Protein AF-F7P041-F1 (afdb_monomer)

Radius of gyration: 19.37 Å; Cα contacts (8 Å, |Δi|>4): 399; chains: 1; bounding box: 50×52×68 Å

Secondary structure (DSSP, 8-state):
-------------HHHHHHHHTEE---EEEEEETTEEEEEE---SSGGG-EEEEEEEE----HHHHHHHHTT--EEEEEPPEEHHHHHTT---EEEEEEEEB-TTTTPEEEEEEEEEEEEEEEEEETT---STTSEEEEE-SSEEEEEE---STT-EEEEEEEETTS--EEEEEEETT-PPP--

pLDDT: mean 88.31, std 15.26, range [42.44, 98.75]

Mean predicted aligned error: 7.2 Å

Foldseek 3Di:
DDDDDDDDPPPPPPVVVLQVFQKDWFKWWWACDDNWIKTWTLAACDTNRQKTWIFTKDWDDDPVVVVCRVVLFTKMWGWDIGGVVCVVVVVCQKTKTFIFRDDPQPPTHTPGIIMMGTPDTQDIDGQLDQEPPPQWDWGDDDFWIKTFHGRNHAPGKTWIWTDGVPGDIDTSDIDHSNPDRPDD

Nearest PDB structures (foldseek):
  7u2q-assembly1_A  TM=2.541E-01  e=9.516E-01  Influenza A virus
  7s0i-assembly1_A  TM=2.188E-01  e=9.017E-01  Influenza A virus (A/Michigan/45/2015(H1N1))
  2htv-assembly1_A  TM=2.593E-01  e=1.464E+00  Influenza A virus
  3dnh-assembly1_B  TM=1.619E-01  e=1.917E+00  Agrobacterium fabrum str. C58
  4mjv-assembly1_A  TM=1.581E-01  e=1.816E+00  Influenza A virus (A/duck/Ukraine/1/1963(H3N8))

Sequence (184 aa):
MRAFLLVLFCVSSPLWACLHASHGIHGMVLLQVEDQFIASHLSFPAGKHAHQIVLQVSSELPEQVLQALTAKKLVTLEPQPFALHDLQQGKLKTFNAQVYLGHFERGGKDLGTVTVLVQQKLLDKAVGAVAEQGGLYRIALSQGELLVRAITGEGAVDEILYQAKGKDAEQLYFESADFAPQAK

Solvent-accessible surface area (backbone atoms only — not comparable to full-atom values): 10278 Å² total; per-residue (Å²): 136,85,82,81,81,83,80,78,81,80,78,77,65,68,66,62,60,57,46,62,57,19,52,39,69,66,35,25,40,53,43,68,53,90,98,41,39,36,37,34,44,68,36,28,62,57,75,57,36,31,42,45,34,32,29,38,38,47,60,78,69,54,69,70,54,54,54,34,39,76,68,72,43,61,29,19,33,46,33,60,71,44,37,50,58,36,51,75,71,61,68,50,45,63,49,49,24,42,33,15,51,33,45,74,79,70,79,27,47,78,73,50,75,36,58,40,36,58,75,43,80,75,44,80,42,54,45,49,50,86,48,51,87,91,43,30,44,78,43,83,54,95,67,29,30,39,39,34,42,48,38,59,35,83,86,25,44,44,35,34,28,41,28,43,72,97,51,75,72,42,82,75,46,75,46,64,24,65,65,75,81,62,86,125

Structure (mmCIF, N/CA/C/O backbone):
data_AF-F7P041-F1
#
_entry.id   AF-F7P041-F1
#
loop_
_atom_site.group_PDB
_atom_site.id
_atom_site.type_symbol
_atom_site.label_atom_id
_atom_site.label_alt_id
_atom_site.label_comp_id
_atom_site.label_asym_id
_atom_site.label_entity_id
_atom_site.label_seq_id
_atom_site.pdbx_PDB_ins_code
_atom_site.Cartn_x
_atom_site.Cartn_y
_atom_site.Cartn_z
_atom_site.occupancy
_atom_site.B_iso_or_equiv
_atom_site.auth_seq_id
_atom_site.auth_comp_id
_atom_site.auth_asym_id
_atom_site.auth_atom_id
_atom_site.pdbx_PDB_model_num
ATOM 1 N N . MET A 1 1 ? 34.880 34.927 -47.355 1.00 42.44 1 MET A N 1
ATOM 2 C CA . MET A 1 1 ? 34.397 33.563 -47.042 1.00 42.44 1 MET A CA 1
ATOM 3 C C . MET A 1 1 ? 33.832 33.586 -45.628 1.00 42.44 1 MET A C 1
ATOM 5 O O . MET A 1 1 ? 34.578 33.875 -44.705 1.00 42.44 1 MET A O 1
ATOM 9 N N . ARG A 1 2 ? 32.511 33.428 -45.464 1.00 45.16 2 ARG A N 1
ATOM 10 C CA . ARG A 1 2 ? 31.836 33.435 -44.154 1.00 45.16 2 ARG A CA 1
ATOM 11 C C . ARG A 1 2 ? 31.826 32.007 -43.609 1.00 45.16 2 ARG A C 1
ATOM 13 O O . ARG A 1 2 ? 31.157 31.157 -44.184 1.00 45.16 2 ARG A O 1
ATOM 20 N N . ALA A 1 3 ? 32.576 31.748 -42.543 1.00 44.03 3 ALA A N 1
ATOM 21 C CA . ALA A 1 3 ? 32.498 30.489 -41.814 1.00 44.03 3 ALA A CA 1
ATOM 22 C C . ALA A 1 3 ? 31.251 30.520 -40.918 1.00 44.03 3 ALA A C 1
ATOM 24 O O . ALA A 1 3 ? 31.177 31.300 -39.971 1.00 44.03 3 ALA A O 1
ATOM 25 N N . PHE A 1 4 ? 30.252 29.708 -41.260 1.00 47.53 4 PHE A N 1
ATOM 26 C CA . PHE A 1 4 ? 29.117 29.414 -40.392 1.00 47.53 4 PHE A CA 1
ATOM 27 C C . PHE A 1 4 ? 29.577 28.373 -39.367 1.00 47.53 4 PHE A C 1
ATOM 29 O O . PHE A 1 4 ? 29.811 27.219 -39.718 1.00 47.53 4 PHE A O 1
ATOM 36 N N . LEU A 1 5 ? 29.743 28.784 -38.110 1.00 54.00 5 LEU A N 1
ATOM 37 C CA . LEU A 1 5 ? 29.963 27.862 -37.000 1.00 54.00 5 LEU A CA 1
ATOM 38 C C . LEU A 1 5 ? 28.589 27.347 -36.540 1.00 54.00 5 LEU A C 1
ATOM 40 O O . LEU A 1 5 ? 27.837 28.063 -35.881 1.00 54.00 5 LEU A O 1
ATOM 44 N N . LEU A 1 6 ? 28.242 26.123 -36.937 1.00 51.56 6 LEU A N 1
ATOM 45 C CA . LEU A 1 6 ? 27.082 25.391 -36.425 1.00 51.56 6 LEU A CA 1
ATOM 46 C C . LEU A 1 6 ? 27.378 24.956 -34.984 1.00 51.56 6 LEU A C 1
ATOM 48 O O . LEU A 1 6 ? 28.105 23.993 -34.752 1.00 51.56 6 LEU A O 1
ATOM 52 N N . VAL A 1 7 ? 26.818 25.675 -34.011 1.00 54.06 7 VAL A N 1
ATOM 53 C CA . VAL A 1 7 ? 26.762 25.218 -32.619 1.00 54.06 7 VAL A CA 1
ATOM 54 C C . VAL A 1 7 ? 25.646 24.181 -32.525 1.00 54.06 7 VAL A C 1
ATOM 56 O O . VAL A 1 7 ? 24.463 24.518 -32.516 1.00 54.06 7 VAL A O 1
ATOM 59 N N . LEU A 1 8 ? 26.028 22.904 -32.499 1.00 53.06 8 LEU A N 1
ATOM 60 C CA . LEU A 1 8 ? 25.124 21.797 -32.214 1.00 53.06 8 LEU A CA 1
ATOM 61 C C . LEU A 1 8 ? 24.810 21.824 -30.709 1.00 53.06 8 LEU A C 1
ATOM 63 O O . LEU A 1 8 ? 25.644 21.458 -29.882 1.00 53.06 8 LEU A O 1
ATOM 67 N N . PHE A 1 9 ? 23.622 22.303 -30.341 1.00 50.09 9 PHE A N 1
ATOM 68 C CA . PHE A 1 9 ? 23.111 22.193 -28.976 1.00 50.09 9 PHE A CA 1
ATOM 69 C C . PHE A 1 9 ? 22.805 20.714 -28.694 1.00 50.09 9 PHE A C 1
ATOM 71 O O . PHE A 1 9 ? 21.737 20.207 -29.036 1.00 50.09 9 PHE A O 1
ATOM 78 N N . CYS A 1 10 ? 23.749 20.001 -28.077 1.00 50.19 10 CYS A N 1
ATOM 79 C CA . CYS A 1 10 ? 23.473 18.723 -27.428 1.00 50.19 10 CYS A CA 1
ATOM 80 C C . CYS A 1 10 ? 22.587 18.987 -26.206 1.00 50.19 10 CYS A C 1
ATOM 82 O O . CYS A 1 10 ? 23.073 19.165 -25.092 1.00 50.19 10 CYS A O 1
ATOM 84 N N . VAL A 1 11 ? 21.272 19.031 -26.415 1.00 52.12 11 VAL A N 1
ATOM 85 C CA . VAL A 1 11 ? 20.287 18.999 -25.330 1.00 52.12 11 VAL A CA 1
ATOM 86 C C . VAL A 1 11 ? 20.245 17.563 -24.800 1.00 52.12 11 VAL A C 1
ATOM 88 O O . VAL A 1 11 ? 19.380 16.766 -25.159 1.00 52.12 11 VAL A O 1
ATOM 91 N N . SER A 1 12 ? 21.231 17.189 -23.984 1.00 50.44 12 SER A N 1
ATOM 92 C CA . SER A 1 12 ? 21.198 15.938 -23.229 1.00 50.44 12 SER A CA 1
ATOM 93 C C . SER A 1 12 ? 20.025 16.014 -22.258 1.00 50.44 12 SER A C 1
ATOM 95 O O . SER A 1 12 ? 20.089 16.735 -21.266 1.00 50.44 12 SER A O 1
ATOM 97 N N . SER A 1 13 ? 18.928 15.334 -22.578 1.00 50.31 13 SER A N 1
ATOM 98 C CA . SER A 1 13 ? 17.697 15.377 -21.790 1.00 50.31 13 SER A CA 1
ATOM 99 C C . SER A 1 13 ? 17.855 14.526 -20.521 1.00 50.31 13 SER A C 1
ATOM 101 O O . SER A 1 13 ? 17.836 13.298 -20.623 1.00 50.31 13 SER A O 1
ATOM 103 N N . PRO A 1 14 ? 17.972 15.124 -19.317 1.00 59.41 14 PRO A N 1
ATOM 104 C CA . PRO A 1 14 ? 18.147 14.374 -18.066 1.00 59.41 14 PRO A CA 1
ATOM 105 C C . PRO A 1 14 ? 16.905 13.545 -17.690 1.00 59.41 14 PRO A C 1
ATOM 107 O O . PRO A 1 14 ? 16.990 12.596 -16.917 1.00 59.41 14 PRO A O 1
ATOM 110 N N . LEU A 1 15 ? 15.749 13.867 -18.278 1.00 54.06 15 LEU A N 1
ATOM 111 C CA . LEU A 1 15 ? 14.462 13.220 -18.018 1.00 54.06 15 LEU A CA 1
ATOM 112 C C . LEU A 1 15 ? 14.417 11.740 -18.430 1.00 54.06 15 LEU A C 1
ATOM 114 O O . LEU A 1 15 ? 13.773 10.944 -17.750 1.00 54.06 15 LEU A O 1
ATOM 118 N N . TRP A 1 16 ? 15.106 11.345 -19.506 1.00 51.03 16 TRP A N 1
ATOM 119 C CA . TRP A 1 16 ? 15.099 9.947 -19.959 1.00 51.03 16 TRP A CA 1
ATOM 120 C C . TRP A 1 16 ? 15.901 9.012 -19.051 1.00 51.03 16 TRP A C 1
ATOM 122 O O . TRP A 1 16 ? 15.505 7.861 -18.870 1.00 51.03 16 TRP A O 1
ATOM 132 N N . ALA A 1 17 ? 16.976 9.502 -18.430 1.00 57.41 17 ALA A N 1
ATOM 133 C CA . ALA A 1 17 ? 17.786 8.699 -17.517 1.00 57.41 17 ALA A CA 1
ATOM 134 C C . ALA A 1 17 ? 17.019 8.347 -16.226 1.00 57.41 17 ALA A C 1
ATOM 136 O O . ALA A 1 17 ? 17.030 7.194 -15.797 1.00 57.41 17 ALA A O 1
ATOM 137 N N . CYS A 1 18 ? 16.284 9.304 -15.645 1.00 58.47 18 CYS A N 1
ATOM 138 C CA . CYS A 1 18 ? 15.471 9.067 -14.445 1.00 58.47 18 CYS A CA 1
ATOM 139 C C . CYS A 1 18 ? 14.263 8.148 -14.701 1.00 58.47 18 CYS A C 1
ATOM 141 O O . CYS A 1 18 ? 13.903 7.347 -13.837 1.00 58.47 18 CYS A O 1
ATOM 143 N N . LEU A 1 19 ? 13.640 8.231 -15.885 1.00 59.59 19 LEU A N 1
ATOM 144 C CA . LEU A 1 19 ? 12.498 7.378 -16.229 1.00 59.59 19 LEU A CA 1
ATOM 145 C C . LEU A 1 19 ? 12.915 5.905 -16.363 1.00 59.59 19 LEU A C 1
ATOM 147 O O . LEU A 1 19 ? 12.261 5.031 -15.802 1.00 59.59 19 LEU A O 1
ATOM 151 N N . HIS A 1 20 ? 14.041 5.632 -17.032 1.00 63.16 20 HIS A N 1
ATOM 152 C CA . HIS A 1 20 ? 14.571 4.271 -17.159 1.00 63.16 20 HIS A CA 1
ATOM 153 C C . HIS A 1 20 ? 14.956 3.695 -15.786 1.00 63.16 20 HIS A C 1
ATOM 155 O O . HIS A 1 20 ? 14.633 2.550 -15.477 1.00 63.16 20 HIS A O 1
ATOM 161 N N . ALA A 1 21 ? 15.578 4.508 -14.925 1.00 72.38 21 ALA A N 1
ATOM 162 C CA . ALA A 1 21 ? 16.019 4.086 -13.596 1.00 72.38 21 ALA A CA 1
ATOM 163 C C . ALA A 1 21 ? 14.874 3.742 -12.627 1.00 72.38 21 ALA A C 1
ATOM 165 O O . ALA A 1 21 ? 15.131 3.096 -11.619 1.00 72.38 21 ALA A O 1
ATOM 166 N N . SER A 1 22 ? 13.633 4.151 -12.914 1.00 83.62 22 SER A N 1
ATOM 167 C CA . SER A 1 22 ? 12.464 3.887 -12.062 1.00 83.62 22 SER A CA 1
ATOM 168 C C . SER A 1 22 ? 11.497 2.845 -12.636 1.00 83.62 22 SER A C 1
ATOM 170 O O . SER A 1 22 ? 10.443 2.635 -12.051 1.00 83.62 22 SER A O 1
ATOM 172 N N . HIS A 1 23 ? 11.820 2.198 -13.763 1.00 89.38 23 HIS A N 1
ATOM 173 C CA . HIS A 1 23 ? 10.908 1.271 -14.441 1.00 89.38 23 HIS A CA 1
ATOM 174 C C . HIS A 1 23 ? 10.950 -0.153 -13.861 1.00 89.38 23 HIS A C 1
ATOM 176 O O . HIS A 1 23 ? 12.008 -0.792 -13.775 1.00 89.38 23 HIS A O 1
ATOM 182 N N . GLY A 1 24 ? 9.794 -0.696 -13.481 1.00 91.25 24 GLY A N 1
ATOM 183 C CA . GLY A 1 24 ? 9.694 -2.055 -12.960 1.00 91.25 24 GLY A CA 1
ATOM 184 C C . GLY A 1 24 ? 8.309 -2.442 -12.465 1.00 91.25 24 GLY A C 1
ATOM 185 O O . GLY A 1 24 ? 7.341 -1.701 -12.610 1.00 91.25 24 GLY A O 1
ATOM 186 N N . ILE A 1 25 ? 8.235 -3.635 -11.874 1.00 93.19 25 ILE A N 1
ATOM 187 C CA . ILE A 1 25 ? 7.066 -4.088 -11.122 1.00 93.19 25 ILE A CA 1
ATOM 188 C C . ILE A 1 25 ? 7.161 -3.485 -9.726 1.00 93.19 25 ILE A C 1
ATOM 190 O O . ILE A 1 25 ? 8.093 -3.786 -8.988 1.00 93.19 25 ILE A O 1
ATOM 194 N N . HIS A 1 26 ? 6.205 -2.639 -9.370 1.00 94.06 26 HIS A N 1
ATOM 195 C CA . HIS A 1 26 ? 6.144 -1.983 -8.068 1.00 94.06 26 HIS A CA 1
ATOM 196 C C . HIS A 1 26 ? 5.067 -2.660 -7.229 1.00 94.06 26 HIS A C 1
ATOM 198 O O . HIS A 1 26 ? 3.920 -2.216 -7.231 1.00 94.06 26 HIS A O 1
ATOM 204 N N . GLY A 1 27 ? 5.427 -3.771 -6.580 1.00 95.12 27 GLY A N 1
ATOM 205 C CA . GLY A 1 27 ? 4.509 -4.543 -5.743 1.00 95.12 27 GLY A CA 1
ATOM 206 C C . GLY A 1 27 ? 3.847 -3.674 -4.675 1.00 95.12 27 GLY A C 1
ATOM 207 O O . GLY A 1 27 ? 4.447 -2.720 -4.177 1.00 95.12 27 GLY A O 1
ATOM 208 N N . MET A 1 28 ? 2.595 -3.973 -4.337 1.00 97.62 28 MET A N 1
ATOM 209 C CA . MET A 1 28 ? 1.853 -3.202 -3.337 1.00 97.62 28 MET A CA 1
ATOM 210 C C . MET A 1 28 ? 1.089 -4.116 -2.388 1.00 97.62 28 MET A C 1
ATOM 212 O O . MET A 1 28 ? 0.612 -5.170 -2.791 1.00 97.62 28 MET A O 1
ATOM 216 N N . VAL A 1 29 ? 0.907 -3.687 -1.147 1.00 98.06 29 VAL A N 1
ATOM 217 C CA . VAL A 1 29 ? -0.084 -4.259 -0.232 1.00 98.06 29 VAL A CA 1
ATOM 218 C C . VAL A 1 29 ? -1.396 -3.526 -0.434 1.00 98.06 29 VAL A C 1
ATOM 220 O O . VAL A 1 29 ? -1.409 -2.297 -0.495 1.00 98.06 29 VAL A O 1
ATOM 223 N N . LEU A 1 30 ? -2.493 -4.272 -0.522 1.00 98.75 30 LEU A N 1
ATOM 224 C CA . LEU A 1 30 ? -3.841 -3.722 -0.550 1.00 98.75 30 LEU A CA 1
ATOM 225 C C . LEU A 1 30 ? -4.479 -3.876 0.830 1.00 98.75 30 LEU A C 1
ATOM 227 O O . LEU A 1 30 ? -4.557 -4.978 1.368 1.00 98.75 30 LEU A O 1
ATOM 231 N N . LEU A 1 31 ? -4.956 -2.767 1.382 1.00 98.38 31 LEU A N 1
ATOM 232 C CA . LEU A 1 31 ? -5.646 -2.692 2.664 1.00 98.38 31 LEU A CA 1
ATOM 233 C C . LEU A 1 31 ? -7.043 -2.109 2.455 1.00 98.38 31 LEU A C 1
ATOM 235 O O . LEU A 1 31 ? -7.246 -1.255 1.590 1.00 98.38 31 LEU A O 1
ATOM 239 N N . GLN A 1 32 ? -7.990 -2.529 3.288 1.00 97.62 32 GLN A N 1
ATOM 240 C CA . GLN A 1 32 ? -9.271 -1.848 3.445 1.00 97.62 32 GLN A CA 1
ATOM 241 C C . GLN A 1 32 ? -9.264 -1.117 4.786 1.00 97.62 32 GLN A C 1
ATOM 243 O O . GLN A 1 32 ? -9.084 -1.742 5.831 1.00 97.62 32 GLN A O 1
ATOM 248 N N . VAL A 1 33 ? -9.424 0.204 4.746 1.00 96.75 33 VAL A N 1
ATOM 249 C CA . VAL A 1 33 ? -9.407 1.074 5.927 1.00 96.75 33 VAL A CA 1
ATOM 250 C C . VAL A 1 33 ? -10.579 2.032 5.822 1.00 96.75 33 VAL A C 1
ATOM 252 O O . VAL A 1 33 ? -10.721 2.718 4.811 1.00 96.75 33 VAL A O 1
ATOM 255 N N . GLU A 1 34 ? -11.423 2.074 6.855 1.00 93.50 34 GLU A N 1
ATOM 256 C CA . GLU A 1 34 ? -12.738 2.723 6.764 1.00 93.50 34 GLU A CA 1
ATOM 257 C C . GLU A 1 34 ? -13.499 2.162 5.539 1.00 93.50 34 GLU A C 1
ATOM 259 O O . GLU A 1 34 ? -13.513 0.948 5.319 1.00 93.50 34 GLU A O 1
ATOM 264 N N . ASP A 1 35 ? -14.069 3.035 4.711 1.00 92.75 35 ASP A N 1
ATOM 265 C CA . ASP A 1 35 ? -14.749 2.678 3.462 1.00 92.75 35 ASP A CA 1
ATOM 266 C C . ASP A 1 35 ? -13.840 2.850 2.224 1.00 92.75 35 ASP A C 1
ATOM 268 O O . ASP A 1 35 ? -14.320 3.081 1.113 1.00 92.75 35 ASP A O 1
ATOM 272 N N . GLN A 1 36 ? -12.514 2.801 2.399 1.00 96.25 36 GLN A N 1
ATOM 273 C CA . GLN A 1 36 ? -11.535 3.094 1.347 1.00 96.25 36 GLN A CA 1
ATOM 274 C C . GLN A 1 36 ? -10.532 1.954 1.152 1.00 96.25 36 GLN A C 1
ATOM 276 O O . GLN A 1 36 ? -10.154 1.259 2.097 1.00 96.25 36 GLN A O 1
ATOM 281 N N . PHE A 1 37 ? -10.042 1.806 -0.081 1.00 98.50 37 PHE A N 1
ATOM 282 C CA . PHE A 1 37 ? -8.889 0.959 -0.364 1.00 98.50 37 PHE A CA 1
ATOM 283 C C . PHE A 1 37 ? -7.606 1.778 -0.354 1.00 98.50 37 PHE A C 1
ATOM 285 O O . PHE A 1 37 ? -7.500 2.819 -1.010 1.00 98.50 37 PHE A O 1
ATOM 292 N N . ILE A 1 38 ? -6.620 1.266 0.372 1.00 98.56 38 ILE A N 1
ATOM 293 C CA . ILE A 1 38 ? -5.290 1.845 0.492 1.00 98.56 38 ILE A CA 1
ATOM 294 C C . ILE A 1 38 ? -4.298 0.878 -0.143 1.00 98.56 38 ILE A C 1
ATOM 296 O O . ILE A 1 38 ? -4.231 -0.285 0.247 1.00 98.56 38 ILE A O 1
ATOM 300 N N . ALA A 1 39 ? -3.529 1.356 -1.117 1.00 98.56 39 ALA A N 1
ATOM 301 C CA . ALA A 1 39 ? -2.413 0.613 -1.687 1.00 98.56 39 ALA A CA 1
ATOM 302 C C . ALA A 1 39 ? -1.098 1.197 -1.161 1.00 98.56 39 ALA A C 1
ATOM 304 O O . ALA A 1 39 ? -0.825 2.382 -1.369 1.00 98.56 39 ALA A O 1
ATOM 305 N N . SER A 1 40 ? -0.292 0.382 -0.484 1.00 97.94 40 SER A N 1
ATOM 306 C CA . SER A 1 40 ? 1.046 0.765 -0.023 1.00 97.94 40 SER A CA 1
ATOM 307 C C . SER A 1 40 ? 2.108 0.081 -0.867 1.00 97.94 40 SER A C 1
ATOM 309 O O . SER A 1 40 ? 2.079 -1.138 -1.011 1.00 97.94 40 SER A O 1
ATOM 311 N N . HIS A 1 41 ? 3.035 0.848 -1.436 1.00 96.00 41 HIS A N 1
ATOM 312 C CA . HIS A 1 41 ? 4.156 0.311 -2.202 1.00 96.00 41 HIS A CA 1
ATOM 313 C C . HIS A 1 41 ? 5.104 -0.471 -1.289 1.00 96.00 41 HIS A C 1
ATOM 315 O O . HIS A 1 41 ? 5.620 0.081 -0.317 1.00 96.00 41 HIS A O 1
ATOM 321 N N . LEU A 1 42 ? 5.369 -1.727 -1.655 1.00 93.44 42 LEU A N 1
ATOM 322 C CA . LEU A 1 42 ? 6.368 -2.591 -1.032 1.00 93.44 42 LEU A CA 1
ATOM 323 C C . LEU A 1 42 ? 7.760 -2.046 -1.361 1.00 93.44 42 LEU A C 1
ATOM 325 O O . LEU A 1 42 ? 8.378 -2.382 -2.372 1.00 93.44 42 LEU A O 1
ATOM 329 N N . SER A 1 43 ? 8.196 -1.099 -0.540 1.00 89.31 43 SER A N 1
ATOM 330 C CA . SER A 1 43 ? 9.369 -0.277 -0.813 1.00 89.31 43 SER A CA 1
ATOM 331 C C . SER A 1 43 ? 10.632 -1.023 -0.417 1.00 89.31 43 SER A C 1
ATOM 333 O O . SER A 1 43 ? 10.677 -1.642 0.640 1.00 89.31 43 SER A O 1
ATOM 335 N N . PHE A 1 44 ? 11.670 -0.910 -1.241 1.00 84.25 44 PHE A N 1
ATOM 336 C CA . PHE A 1 44 ? 12.977 -1.499 -0.962 1.00 84.25 44 PHE A CA 1
ATOM 337 C C . PHE A 1 44 ? 13.999 -0.370 -0.753 1.00 84.25 44 PHE A C 1
ATOM 339 O O . PHE A 1 44 ? 13.969 0.597 -1.524 1.00 84.25 44 PHE A O 1
ATOM 346 N N . PRO A 1 45 ? 14.907 -0.448 0.240 1.00 80.00 45 PRO A N 1
ATOM 347 C CA . PRO A 1 45 ? 15.792 0.660 0.608 1.00 80.00 45 PRO A CA 1
ATOM 348 C C . PRO A 1 45 ? 16.729 1.197 -0.476 1.00 80.00 45 PRO A C 1
ATOM 350 O O . PRO A 1 45 ? 17.294 2.277 -0.311 1.00 80.00 45 PRO A O 1
ATOM 353 N N . ALA A 1 46 ? 16.887 0.481 -1.588 1.00 77.62 46 ALA A N 1
ATOM 354 C CA . ALA A 1 46 ? 17.783 0.858 -2.668 1.00 77.62 46 ALA A CA 1
ATOM 355 C C . ALA A 1 46 ? 17.127 0.790 -4.056 1.00 77.62 46 ALA A C 1
ATOM 357 O O . ALA A 1 46 ? 16.125 0.114 -4.301 1.00 77.62 46 ALA A O 1
ATOM 358 N N . GLY A 1 47 ? 17.755 1.481 -5.008 1.00 82.00 47 GLY A N 1
ATOM 359 C CA . GLY A 1 47 ? 17.398 1.424 -6.421 1.00 82.00 47 GLY A CA 1
ATOM 360 C C . GLY A 1 47 ? 16.021 2.011 -6.729 1.00 82.00 47 GLY A C 1
ATOM 361 O O . GLY A 1 47 ? 15.569 2.977 -6.116 1.00 82.00 47 GLY A O 1
ATOM 362 N N . LYS A 1 48 ? 15.348 1.423 -7.718 1.00 79.12 48 LYS A N 1
ATOM 363 C CA . LYS A 1 48 ? 14.096 1.936 -8.294 1.00 79.12 48 LYS A CA 1
ATOM 364 C C . LYS A 1 48 ? 12.881 1.906 -7.360 1.00 79.12 48 LYS A C 1
ATOM 366 O O . LYS A 1 48 ? 11.835 2.436 -7.719 1.00 79.12 48 LYS A O 1
ATOM 371 N N . HIS A 1 49 ? 13.018 1.282 -6.191 1.00 81.06 49 HIS A N 1
ATOM 372 C CA . HIS A 1 49 ? 11.958 1.101 -5.200 1.00 81.06 49 HIS A CA 1
ATOM 373 C C . HIS A 1 49 ? 12.145 1.972 -3.949 1.00 81.06 49 HIS A C 1
ATOM 375 O O . HIS A 1 49 ? 11.347 1.854 -3.022 1.00 81.06 49 HIS A O 1
ATOM 381 N N . ALA A 1 50 ? 13.161 2.846 -3.922 1.00 89.06 50 ALA A N 1
ATOM 382 C CA . ALA A 1 50 ? 13.573 3.630 -2.752 1.00 89.06 50 ALA A CA 1
ATOM 383 C C . ALA A 1 50 ? 12.637 4.809 -2.412 1.00 89.06 50 ALA A C 1
ATOM 385 O O . ALA A 1 50 ? 13.079 5.902 -2.054 1.00 89.06 50 ALA A O 1
ATOM 386 N N . HIS A 1 51 ? 11.328 4.593 -2.525 1.00 93.00 51 HIS A N 1
ATOM 387 C CA . HIS A 1 51 ? 10.285 5.540 -2.163 1.00 93.00 51 HIS A CA 1
ATOM 388 C C . HIS A 1 51 ? 9.120 4.826 -1.489 1.00 93.00 51 HIS A C 1
ATOM 390 O O . HIS A 1 51 ? 8.492 3.955 -2.090 1.00 93.00 51 HIS A O 1
ATOM 396 N N . GLN A 1 52 ? 8.793 5.283 -0.284 1.00 95.00 52 GLN A N 1
ATOM 397 C CA . GLN A 1 52 ? 7.599 4.899 0.446 1.00 95.00 52 GLN A CA 1
ATOM 398 C C . GLN A 1 52 ? 6.407 5.699 -0.077 1.00 95.00 52 GLN A C 1
ATOM 400 O O . GLN A 1 52 ? 6.326 6.921 0.096 1.00 95.00 52 GLN A O 1
ATOM 405 N N . ILE A 1 53 ? 5.498 5.001 -0.757 1.00 96.81 53 ILE A N 1
ATOM 406 C CA . ILE A 1 53 ? 4.324 5.588 -1.403 1.00 96.81 53 ILE A CA 1
ATOM 407 C C . ILE A 1 53 ? 3.069 4.907 -0.873 1.00 96.81 53 ILE A C 1
ATOM 409 O O . ILE A 1 53 ? 2.957 3.685 -0.916 1.00 96.81 53 ILE A O 1
ATOM 413 N N . VAL A 1 54 ? 2.107 5.716 -0.431 1.00 98.31 54 VAL A N 1
ATOM 414 C CA . VAL A 1 54 ? 0.779 5.259 -0.002 1.00 98.31 54 VAL A CA 1
ATOM 415 C C . VAL A 1 54 ? -0.267 5.965 -0.849 1.00 98.31 54 VAL A C 1
ATOM 417 O O . VAL A 1 54 ? -0.235 7.189 -1.008 1.00 98.31 54 VAL A O 1
ATOM 420 N N . LEU A 1 55 ? -1.190 5.192 -1.407 1.00 98.50 55 LEU A N 1
ATOM 421 C CA . LEU A 1 55 ? -2.227 5.651 -2.319 1.00 98.50 55 LEU A CA 1
ATOM 422 C C . LEU A 1 55 ? -3.604 5.331 -1.754 1.00 98.50 55 LEU A C 1
ATOM 424 O O . LEU A 1 55 ? -3.835 4.227 -1.270 1.00 98.50 55 LEU A O 1
ATOM 428 N N . GLN A 1 56 ? -4.541 6.253 -1.930 1.00 98.50 56 GLN A N 1
ATOM 4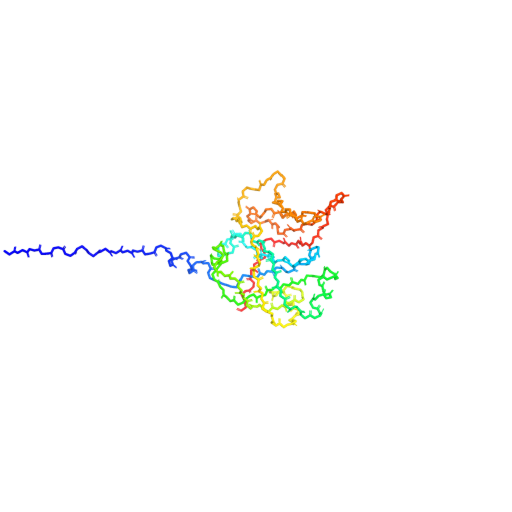29 C CA . GLN A 1 56 ? -5.954 5.911 -1.972 1.00 98.50 56 GLN A CA 1
ATOM 430 C C . GLN A 1 56 ? -6.285 5.436 -3.388 1.00 98.50 56 GLN A C 1
ATOM 432 O O . GLN A 1 56 ? -5.984 6.122 -4.374 1.00 98.50 56 GLN A O 1
ATOM 437 N N . VAL A 1 57 ? -6.917 4.273 -3.492 1.00 98.62 57 VAL A N 1
ATOM 438 C CA . VAL A 1 57 ? -7.273 3.658 -4.771 1.00 98.62 57 VAL A CA 1
ATOM 439 C C . VAL A 1 57 ? -8.732 3.221 -4.795 1.00 98.62 57 VAL A C 1
ATOM 441 O O . VAL A 1 57 ? -9.391 3.104 -3.765 1.00 98.62 57 VAL A O 1
ATOM 444 N N . SER A 1 58 ? -9.239 2.960 -5.993 1.00 98.44 58 SER A N 1
ATOM 445 C CA . SER A 1 58 ? -10.500 2.251 -6.199 1.00 98.44 58 SER A CA 1
ATOM 446 C C . SER A 1 58 ? -10.312 1.161 -7.243 1.00 98.44 58 SER A C 1
ATOM 448 O O . SER A 1 58 ? -9.536 1.323 -8.186 1.00 98.44 58 SER A O 1
ATOM 450 N N . SER A 1 59 ? -11.039 0.064 -7.093 1.00 98.00 59 SER A N 1
ATOM 451 C CA . SER A 1 59 ? -11.036 -1.043 -8.041 1.00 98.00 59 SER A CA 1
ATOM 452 C C . SER A 1 59 ? -12.309 -1.861 -7.861 1.00 98.00 59 SER A C 1
ATOM 454 O O . SER A 1 59 ? -12.839 -1.944 -6.751 1.00 98.00 59 SER A O 1
ATOM 456 N N . GLU A 1 60 ? -12.791 -2.467 -8.939 1.00 97.81 60 GLU A N 1
ATOM 457 C CA . GLU A 1 60 ? -13.792 -3.524 -8.852 1.00 97.81 60 GLU A CA 1
ATOM 458 C C . GLU A 1 60 ? -13.079 -4.814 -8.439 1.00 97.81 60 GLU A C 1
ATOM 460 O O . GLU A 1 60 ? -12.399 -5.457 -9.239 1.00 97.81 60 GLU A O 1
ATOM 465 N N . LEU A 1 61 ? -13.175 -5.154 -7.153 1.00 97.50 61 LEU A N 1
ATOM 466 C CA . LEU A 1 61 ? -12.487 -6.309 -6.589 1.00 97.50 61 LEU A CA 1
ATOM 467 C C . LEU A 1 61 ? -13.379 -7.558 -6.631 1.00 97.50 61 LEU A C 1
ATOM 469 O O . LEU A 1 61 ? -14.561 -7.474 -6.284 1.00 97.50 61 LEU A O 1
ATOM 473 N N . PRO A 1 62 ? -12.824 -8.738 -6.965 1.00 96.44 62 PRO A N 1
ATOM 474 C CA . PRO A 1 62 ? -13.525 -10.003 -6.796 1.00 96.44 62 PRO A CA 1
ATOM 475 C C . PRO A 1 62 ? -13.985 -10.198 -5.347 1.00 96.44 62 PRO A C 1
ATOM 477 O O . PRO A 1 62 ? -13.271 -9.841 -4.407 1.00 96.44 62 PRO A O 1
ATOM 480 N N . GLU A 1 63 ? -15.132 -10.847 -5.145 1.00 97.00 63 GLU A N 1
ATOM 481 C CA . GLU A 1 63 ? -15.696 -11.075 -3.804 1.00 97.00 63 GLU A CA 1
ATOM 482 C C . GLU A 1 63 ? -14.698 -11.761 -2.854 1.00 97.00 63 GLU A C 1
ATOM 484 O O . GLU A 1 63 ? -14.580 -11.391 -1.689 1.00 97.00 63 GLU A O 1
ATOM 489 N N . GLN A 1 64 ? -13.903 -12.706 -3.364 1.00 97.44 64 GLN A N 1
ATOM 490 C CA . GLN A 1 64 ? -12.871 -13.398 -2.584 1.00 97.44 64 GLN A CA 1
ATOM 491 C C . GLN A 1 64 ? -11.793 -12.444 -2.043 1.00 97.44 64 GLN A C 1
ATOM 493 O O . GLN A 1 64 ? -11.283 -12.658 -0.943 1.00 97.44 64 GLN A O 1
ATOM 498 N N . VAL A 1 65 ? -11.463 -11.383 -2.787 1.00 98.00 65 VAL A N 1
ATOM 499 C CA . VAL A 1 65 ? -10.524 -10.342 -2.349 1.00 98.00 6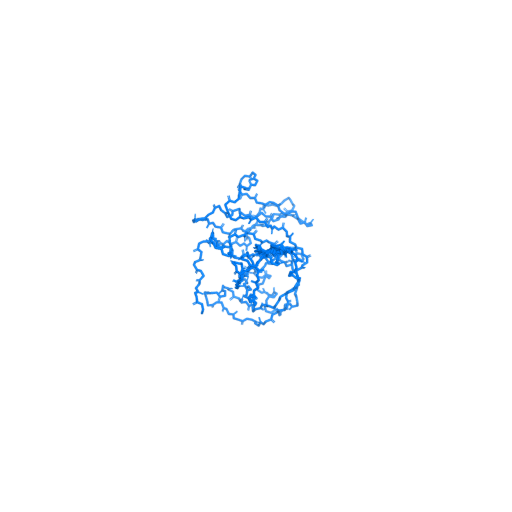5 VAL A CA 1
ATOM 500 C C . VAL A 1 65 ? -11.167 -9.495 -1.253 1.00 98.00 65 VAL A C 1
ATOM 502 O O . VAL A 1 65 ? -10.553 -9.291 -0.210 1.00 98.00 65 VAL A O 1
ATOM 505 N N . LEU A 1 66 ? -12.423 -9.071 -1.433 1.00 97.94 66 LEU A N 1
ATOM 506 C CA . LEU A 1 66 ? -13.169 -8.307 -0.422 1.00 97.94 66 LEU A CA 1
ATOM 507 C C . LEU A 1 66 ? -13.292 -9.076 0.902 1.00 97.94 66 LEU A C 1
ATOM 509 O O . LEU A 1 66 ? -13.054 -8.524 1.977 1.00 97.94 66 LEU A O 1
ATOM 513 N N . GLN A 1 67 ? -13.599 -10.373 0.827 1.00 97.38 67 GLN A N 1
ATOM 514 C CA . GLN A 1 67 ? -13.654 -11.257 1.991 1.00 97.38 67 GLN A CA 1
ATOM 515 C C . GLN A 1 67 ? -12.283 -11.384 2.674 1.00 97.38 67 GLN A C 1
ATOM 517 O O . GLN A 1 67 ? -12.207 -11.377 3.903 1.00 97.38 67 GLN A O 1
ATOM 522 N N . ALA A 1 68 ? -11.194 -11.480 1.904 1.00 97.81 68 ALA A N 1
ATOM 523 C CA . ALA A 1 68 ? -9.839 -11.535 2.447 1.00 97.81 68 ALA A CA 1
ATOM 524 C C . ALA A 1 68 ? -9.447 -10.240 3.174 1.00 97.81 68 ALA A C 1
ATOM 526 O O . ALA A 1 68 ? -8.937 -10.316 4.292 1.00 97.81 68 ALA A O 1
ATOM 527 N N . LEU A 1 69 ? -9.738 -9.080 2.578 1.00 97.31 69 LEU A N 1
ATOM 528 C CA . LEU A 1 69 ? -9.494 -7.763 3.174 1.00 97.31 69 LEU A CA 1
ATOM 529 C C . LEU A 1 69 ? -10.300 -7.574 4.465 1.00 97.31 69 LEU A C 1
ATOM 531 O O . LEU A 1 69 ? -9.739 -7.203 5.493 1.00 97.31 69 LEU A O 1
ATOM 535 N N . THR A 1 70 ? -11.590 -7.925 4.447 1.00 95.38 70 THR A N 1
ATOM 536 C CA . THR A 1 70 ? -12.465 -7.869 5.633 1.00 95.38 70 THR A CA 1
ATOM 537 C C . THR A 1 70 ? -11.952 -8.773 6.756 1.00 95.38 70 THR A C 1
ATOM 539 O O . THR A 1 70 ? -11.980 -8.406 7.929 1.00 95.38 70 THR A O 1
ATOM 542 N N . ALA A 1 71 ? -11.430 -9.951 6.404 1.00 96.06 71 ALA A N 1
ATOM 543 C CA . ALA A 1 71 ? -10.802 -10.880 7.339 1.00 96.06 71 ALA A CA 1
ATOM 544 C C . ALA A 1 71 ? -9.356 -10.497 7.716 1.00 96.06 71 ALA A C 1
ATOM 546 O O . ALA A 1 71 ? -8.670 -11.308 8.341 1.00 96.06 71 ALA A O 1
ATOM 547 N N . LYS A 1 72 ? -8.883 -9.303 7.322 1.00 94.44 72 LYS A N 1
ATOM 548 C CA . LYS A 1 72 ? -7.536 -8.773 7.592 1.00 94.44 72 LYS A CA 1
ATOM 549 C C . LYS A 1 72 ? -6.412 -9.719 7.153 1.00 94.44 72 LYS A C 1
ATOM 551 O O . LYS A 1 72 ? -5.369 -9.820 7.795 1.00 94.44 72 LYS A O 1
ATOM 556 N N . LYS A 1 73 ? -6.627 -10.450 6.057 1.00 96.94 73 LYS A N 1
ATOM 557 C CA . LYS A 1 73 ? -5.592 -11.283 5.433 1.00 96.94 73 LYS A CA 1
ATOM 558 C C . LYS A 1 73 ? -4.699 -10.414 4.552 1.00 96.94 73 LYS A C 1
ATOM 560 O O . LYS A 1 73 ? -5.170 -9.455 3.948 1.00 96.94 73 LYS A O 1
ATOM 565 N N . LEU A 1 74 ? -3.428 -10.798 4.429 1.00 97.69 74 LEU A N 1
ATOM 566 C CA . LEU A 1 74 ? -2.505 -10.149 3.501 1.00 97.69 74 LEU A CA 1
ATOM 567 C C . LEU A 1 74 ? -3.025 -10.297 2.067 1.00 97.69 74 LEU A C 1
ATOM 569 O O . LEU A 1 74 ? -3.224 -11.417 1.593 1.00 97.69 74 LEU A O 1
ATOM 573 N N . VAL A 1 75 ? -3.199 -9.173 1.384 1.00 98.50 75 VAL A N 1
ATOM 574 C CA . VAL A 1 75 ? -3.480 -9.112 -0.049 1.00 98.50 75 VAL A CA 1
ATOM 575 C C . VAL A 1 75 ? -2.399 -8.262 -0.693 1.00 98.50 75 VAL A C 1
ATOM 577 O O . VAL A 1 75 ? -2.136 -7.148 -0.241 1.00 98.50 75 VAL A O 1
ATOM 580 N N . THR A 1 76 ? -1.770 -8.784 -1.743 1.00 98.38 76 THR A N 1
ATOM 581 C CA . THR A 1 76 ? -0.768 -8.039 -2.510 1.00 98.38 76 THR A CA 1
ATOM 582 C C . THR A 1 76 ? -1.177 -7.887 -3.965 1.00 98.38 76 THR A C 1
ATOM 584 O O . THR A 1 76 ? -1.913 -8.702 -4.522 1.00 98.38 76 THR A O 1
ATOM 587 N N . LEU A 1 77 ? -0.714 -6.800 -4.566 1.00 98.50 77 LEU A N 1
ATOM 588 C CA . LEU A 1 77 ? -0.867 -6.468 -5.967 1.00 98.50 77 LEU A CA 1
ATOM 589 C C . LEU A 1 77 ? 0.488 -6.623 -6.647 1.00 98.50 77 LEU A C 1
ATOM 591 O O . LEU A 1 77 ? 1.495 -6.112 -6.156 1.00 98.50 77 LEU A O 1
ATOM 595 N N . GLU A 1 78 ? 0.479 -7.256 -7.811 1.00 97.81 78 GLU A N 1
ATOM 596 C CA . GLU A 1 78 ? 1.579 -7.270 -8.770 1.00 97.81 78 GLU A CA 1
ATOM 597 C C . GLU A 1 78 ? 1.151 -6.449 -9.994 1.00 97.81 78 GLU A C 1
ATOM 599 O O . GLU A 1 78 ? 0.483 -6.974 -10.892 1.00 97.81 78 GLU A O 1
ATOM 604 N N . PRO A 1 79 ? 1.445 -5.137 -10.030 1.00 97.44 79 PRO A N 1
ATOM 605 C CA . PRO A 1 79 ? 1.119 -4.308 -11.180 1.00 97.44 79 PRO A CA 1
ATOM 606 C C . PRO A 1 79 ? 1.894 -4.721 -12.428 1.00 97.44 79 PRO A C 1
ATOM 608 O O . PRO A 1 79 ? 3.035 -5.181 -12.349 1.00 97.44 79 PRO A O 1
ATOM 611 N N . GLN A 1 80 ? 1.318 -4.449 -13.599 1.00 96.38 80 GLN A N 1
ATOM 612 C CA . GLN A 1 80 ? 2.103 -4.406 -14.832 1.00 96.38 80 GLN A CA 1
ATOM 613 C C . GLN A 1 80 ? 3.270 -3.408 -14.682 1.00 96.38 80 GLN A C 1
ATOM 615 O O . GLN A 1 80 ? 3.105 -2.401 -13.990 1.00 96.38 80 GLN A O 1
ATOM 620 N N . PRO A 1 81 ? 4.432 -3.642 -15.323 1.00 95.19 81 PRO A N 1
ATOM 621 C CA . PRO A 1 81 ? 5.575 -2.748 -15.188 1.00 95.19 81 PRO A CA 1
ATOM 622 C C . PRO A 1 81 ? 5.249 -1.298 -15.563 1.00 95.19 81 PRO A C 1
ATOM 624 O O . PRO A 1 81 ? 4.682 -1.026 -16.622 1.00 95.19 81 PRO A O 1
ATOM 627 N N . PHE A 1 82 ? 5.652 -0.358 -14.713 1.00 94.88 82 PHE A N 1
ATOM 628 C CA . PHE A 1 82 ? 5.549 1.078 -14.967 1.00 94.88 82 PHE A CA 1
ATOM 629 C C . PHE A 1 82 ? 6.764 1.805 -14.385 1.00 94.88 82 PHE A C 1
ATOM 631 O O . PHE A 1 82 ? 7.556 1.220 -13.653 1.00 94.88 82 PHE A O 1
ATOM 638 N N . ALA A 1 83 ? 6.955 3.076 -14.740 1.00 93.38 83 ALA A N 1
ATOM 639 C CA . ALA A 1 83 ? 7.970 3.900 -14.092 1.00 93.38 83 ALA A CA 1
ATOM 640 C C . ALA A 1 83 ? 7.408 4.498 -12.801 1.00 93.38 83 ALA A C 1
ATOM 642 O O . ALA A 1 83 ? 6.443 5.262 -12.865 1.00 93.38 83 ALA A O 1
ATOM 643 N N . LEU A 1 84 ? 8.010 4.209 -11.640 1.00 92.50 84 LEU A N 1
ATOM 644 C CA . LEU A 1 84 ? 7.561 4.766 -10.354 1.00 92.50 84 LEU A CA 1
ATOM 645 C C . LEU A 1 84 ? 7.421 6.290 -10.406 1.00 92.50 84 LEU A C 1
ATOM 647 O O . LEU A 1 84 ? 6.497 6.858 -9.827 1.00 92.50 84 LEU A O 1
ATOM 651 N N . HIS A 1 85 ? 8.286 6.945 -11.181 1.00 92.81 85 HIS A N 1
ATOM 652 C CA . HIS A 1 85 ? 8.230 8.378 -11.423 1.00 92.81 85 HIS A CA 1
ATOM 653 C C . HIS A 1 85 ? 6.884 8.861 -11.985 1.00 92.81 85 HIS A C 1
ATOM 655 O O . HIS A 1 85 ? 6.414 9.931 -11.600 1.00 92.81 85 HIS A O 1
ATOM 661 N N . ASP A 1 86 ? 6.216 8.091 -12.844 1.00 94.44 86 ASP A N 1
ATOM 662 C CA . ASP A 1 86 ? 4.906 8.477 -13.376 1.00 94.44 86 ASP A CA 1
ATOM 663 C C . ASP A 1 86 ? 3.826 8.458 -12.291 1.00 94.44 86 ASP A C 1
ATOM 665 O O . ASP A 1 86 ? 2.938 9.314 -12.297 1.00 94.44 86 ASP A O 1
ATOM 669 N N . LEU A 1 87 ? 3.925 7.552 -11.316 1.00 93.94 87 LEU A N 1
ATOM 670 C CA . LEU A 1 87 ? 3.069 7.563 -10.129 1.00 93.94 87 LEU A CA 1
ATOM 671 C C . LEU A 1 87 ? 3.389 8.772 -9.233 1.00 93.94 87 LEU A C 1
ATOM 673 O O . LEU A 1 87 ? 2.480 9.489 -8.809 1.00 93.94 87 LEU A O 1
ATOM 677 N N . GLN A 1 88 ? 4.674 9.065 -9.009 1.00 93.06 88 GLN A N 1
ATOM 678 C CA . GLN A 1 88 ? 5.119 10.218 -8.215 1.00 93.06 88 GLN A CA 1
ATOM 679 C C . GLN A 1 88 ? 4.652 11.552 -8.814 1.00 93.06 88 GLN A C 1
ATOM 681 O O . GLN A 1 88 ? 4.185 12.428 -8.088 1.00 93.06 88 GLN A O 1
ATOM 686 N N . GLN A 1 89 ? 4.711 11.702 -10.137 1.00 94.31 89 GLN A N 1
ATOM 687 C CA . GLN A 1 89 ? 4.235 12.894 -10.848 1.00 94.31 89 GLN A CA 1
ATOM 688 C C . GLN A 1 89 ? 2.710 12.912 -11.043 1.00 94.31 89 GLN A C 1
ATOM 690 O O . GLN A 1 89 ? 2.172 13.848 -11.631 1.00 94.31 89 GLN A O 1
ATOM 695 N N . GLY A 1 90 ? 2.000 11.872 -10.592 1.00 93.69 90 GLY A N 1
ATOM 696 C CA . GLY A 1 90 ? 0.558 11.739 -10.772 1.00 93.69 90 GLY A CA 1
ATOM 697 C C . GLY A 1 90 ? 0.127 11.572 -12.232 1.00 93.69 90 GLY A C 1
ATOM 698 O O . GLY A 1 90 ? -1.040 11.818 -12.531 1.00 93.69 90 GLY A O 1
ATOM 699 N N . LYS A 1 91 ? 1.039 11.176 -13.127 1.00 95.94 91 LYS A N 1
ATOM 700 C CA . LYS A 1 91 ? 0.766 10.858 -14.538 1.00 95.94 91 LYS A CA 1
ATOM 701 C C . LYS A 1 91 ? 0.123 9.482 -14.686 1.00 95.94 91 LYS A C 1
ATOM 703 O O . LYS A 1 91 ? -0.766 9.312 -15.515 1.00 95.94 91 LYS A O 1
ATOM 708 N N . LEU A 1 92 ? 0.532 8.521 -13.859 1.00 96.62 92 LEU A N 1
ATOM 709 C CA . LEU A 1 92 ? -0.093 7.206 -13.804 1.00 96.62 92 LEU A CA 1
ATOM 710 C C . LEU A 1 92 ? -1.388 7.294 -12.990 1.00 96.62 92 LEU A C 1
ATOM 712 O O . LEU A 1 92 ? -1.362 7.360 -11.762 1.00 96.62 92 LEU A O 1
ATOM 716 N N . LYS A 1 93 ? -2.527 7.340 -13.686 1.00 97.94 93 LYS A N 1
ATOM 717 C CA . LYS A 1 93 ? -3.859 7.376 -13.061 1.00 97.94 93 LYS A CA 1
ATOM 718 C C . LYS A 1 93 ? -4.487 6.000 -12.911 1.00 97.94 93 LYS A C 1
ATOM 720 O O . LYS A 1 93 ? -5.320 5.814 -12.038 1.00 97.94 93 LYS A O 1
ATOM 725 N N . THR A 1 94 ? -4.097 5.041 -13.739 1.00 98.25 94 THR A N 1
ATOM 726 C CA . THR A 1 94 ? -4.631 3.682 -13.698 1.00 98.25 94 THR A CA 1
ATOM 727 C C . THR A 1 94 ? -3.561 2.677 -14.093 1.00 98.25 94 THR A C 1
ATOM 729 O O . THR A 1 94 ? -2.660 3.010 -14.863 1.00 98.25 94 THR A O 1
ATOM 732 N N . PHE A 1 95 ? -3.652 1.466 -13.554 1.00 98.31 95 PHE A N 1
ATOM 733 C CA . PHE A 1 95 ? -2.809 0.337 -13.927 1.00 98.31 95 PHE A CA 1
ATOM 734 C C . PHE A 1 95 ? -3.565 -0.975 -13.711 1.00 98.31 95 PHE A C 1
ATOM 736 O O . PHE A 1 95 ? -4.445 -1.062 -12.855 1.00 98.31 95 PHE A O 1
ATOM 743 N N . ASN A 1 96 ? -3.211 -2.006 -14.475 1.00 98.56 96 ASN A N 1
ATOM 744 C CA . ASN A 1 96 ? -3.684 -3.362 -14.211 1.00 98.56 96 ASN A CA 1
ATOM 745 C C . ASN A 1 96 ? -2.731 -4.055 -13.240 1.00 98.56 96 ASN A C 1
ATOM 747 O O . ASN A 1 96 ? -1.515 -3.861 -13.325 1.00 98.56 96 ASN A O 1
ATOM 751 N N . ALA A 1 97 ? -3.275 -4.877 -12.349 1.00 98.56 97 ALA A N 1
ATOM 752 C CA . ALA A 1 97 ? -2.495 -5.669 -11.411 1.00 98.56 97 ALA A CA 1
ATOM 753 C C . ALA A 1 97 ? -3.084 -7.065 -11.239 1.00 98.56 97 ALA A C 1
ATOM 755 O O . ALA A 1 97 ? -4.303 -7.225 -11.181 1.00 98.56 97 ALA A O 1
ATOM 756 N N . GLN A 1 98 ? -2.212 -8.061 -11.112 1.00 98.56 98 GLN A N 1
ATOM 757 C CA . GLN A 1 98 ? -2.608 -9.360 -10.587 1.00 98.56 98 GLN A CA 1
ATOM 758 C C . GLN A 1 98 ? -2.787 -9.241 -9.070 1.00 98.56 98 GLN A C 1
ATOM 760 O O . GLN A 1 98 ? -1.957 -8.628 -8.395 1.00 98.56 98 GLN A O 1
ATOM 765 N N . VAL A 1 99 ? -3.868 -9.798 -8.532 1.00 98.56 99 VAL A N 1
ATOM 766 C CA . VAL A 1 99 ? -4.174 -9.770 -7.098 1.00 98.56 99 VAL A CA 1
ATOM 767 C C . VAL A 1 99 ? -3.854 -11.123 -6.489 1.00 98.56 99 VAL A C 1
ATOM 769 O O . VAL A 1 99 ? -4.279 -12.156 -7.000 1.00 98.56 99 VAL A O 1
ATOM 772 N N . TYR A 1 100 ? -3.163 -11.116 -5.355 1.00 98.50 100 TYR A N 1
ATOM 773 C CA . TYR A 1 100 ? -2.795 -12.322 -4.631 1.00 98.50 100 TYR A CA 1
ATOM 774 C C . TYR A 1 100 ? -3.338 -12.300 -3.208 1.00 98.50 100 TYR A C 1
ATOM 776 O O . TYR A 1 100 ? -3.216 -11.303 -2.497 1.00 98.50 100 TYR A O 1
ATOM 784 N N . LEU A 1 101 ? -3.874 -13.435 -2.761 1.00 98.25 101 LEU A N 1
ATOM 785 C CA . LEU A 1 101 ? -4.030 -13.735 -1.341 1.00 98.25 101 LEU A CA 1
ATOM 786 C C . LEU A 1 101 ? -2.687 -14.230 -0.796 1.00 98.25 101 LEU A C 1
ATOM 788 O O . LEU A 1 101 ? -2.230 -15.316 -1.154 1.00 98.25 101 LEU A O 1
ATOM 792 N N . GLY A 1 102 ? -2.070 -13.449 0.085 1.00 96.81 102 GLY A N 1
ATOM 793 C CA . GLY A 1 102 ? -0.676 -13.603 0.495 1.00 96.81 102 GLY A CA 1
ATOM 794 C C . GLY A 1 102 ? 0.270 -12.735 -0.339 1.00 96.81 102 GLY A C 1
ATOM 795 O O . GLY A 1 102 ? -0.163 -11.820 -1.038 1.00 96.81 102 GLY A O 1
ATOM 796 N N . HIS A 1 103 ? 1.573 -13.006 -0.247 1.00 94.69 103 HIS A N 1
ATOM 797 C CA . HIS A 1 103 ? 2.609 -12.217 -0.918 1.00 94.69 103 HIS A CA 1
ATOM 798 C C . HIS A 1 103 ? 2.885 -12.726 -2.342 1.00 94.69 103 HIS A C 1
ATOM 800 O O . HIS A 1 103 ? 3.192 -13.907 -2.524 1.00 94.69 103 HIS A O 1
ATOM 806 N N . PHE A 1 104 ? 2.837 -11.842 -3.341 1.00 94.56 104 PHE A N 1
ATOM 807 C CA . PHE A 1 104 ? 2.974 -12.194 -4.763 1.00 94.56 104 PHE A CA 1
ATOM 808 C C . PHE A 1 104 ? 4.325 -12.840 -5.130 1.00 94.56 104 PHE A C 1
ATOM 810 O O . PHE A 1 104 ? 4.386 -13.651 -6.053 1.00 94.56 104 PHE A O 1
ATOM 817 N N . GLU A 1 105 ? 5.398 -12.528 -4.392 1.00 90.19 105 GLU A N 1
ATOM 818 C CA . GLU A 1 105 ? 6.727 -13.154 -4.567 1.00 90.19 105 GLU A CA 1
ATOM 819 C C . GLU A 1 105 ? 6.966 -14.375 -3.667 1.00 90.19 105 GLU A C 1
ATOM 821 O O . GLU A 1 105 ? 7.994 -15.027 -3.789 1.00 90.19 105 GLU A O 1
ATOM 826 N N . ARG A 1 106 ? 6.053 -14.700 -2.738 1.00 92.00 106 ARG A N 1
ATOM 827 C CA . ARG A 1 106 ? 6.239 -15.807 -1.774 1.00 92.00 106 ARG A CA 1
ATOM 828 C C . ARG A 1 106 ? 5.083 -16.801 -1.803 1.00 92.00 106 ARG A C 1
ATOM 830 O O . ARG A 1 106 ? 4.575 -17.216 -0.765 1.00 92.00 106 ARG A O 1
ATOM 837 N N . GLY A 1 107 ? 4.661 -17.168 -3.011 1.00 91.25 107 GLY A N 1
ATOM 838 C CA . GLY A 1 107 ? 3.663 -18.219 -3.224 1.00 91.25 107 GLY A CA 1
ATOM 839 C C . GLY A 1 107 ? 2.236 -17.830 -2.836 1.00 91.25 107 GLY A C 1
ATOM 840 O O . GLY A 1 107 ? 1.437 -18.708 -2.513 1.00 91.25 107 GLY A O 1
ATOM 841 N N . GLY A 1 108 ? 1.905 -16.534 -2.849 1.00 95.94 108 GLY A N 1
ATOM 842 C CA . GLY A 1 108 ? 0.524 -16.077 -2.720 1.00 95.94 108 GLY A CA 1
ATOM 843 C C . GLY A 1 108 ? -0.388 -16.737 -3.760 1.00 95.94 108 GLY A C 1
ATOM 844 O O . GLY A 1 108 ? 0.029 -17.040 -4.879 1.00 95.94 108 GLY A O 1
ATOM 845 N N . LYS A 1 109 ? -1.649 -16.968 -3.394 1.00 97.81 109 LYS A N 1
ATOM 846 C CA . LYS A 1 109 ? -2.648 -17.530 -4.306 1.00 97.81 109 LYS A CA 1
ATOM 847 C C . LYS A 1 109 ? -3.166 -16.433 -5.228 1.00 97.81 109 LYS A C 1
ATOM 849 O O . LYS A 1 109 ? -3.760 -15.476 -4.742 1.00 97.81 109 LYS A O 1
ATO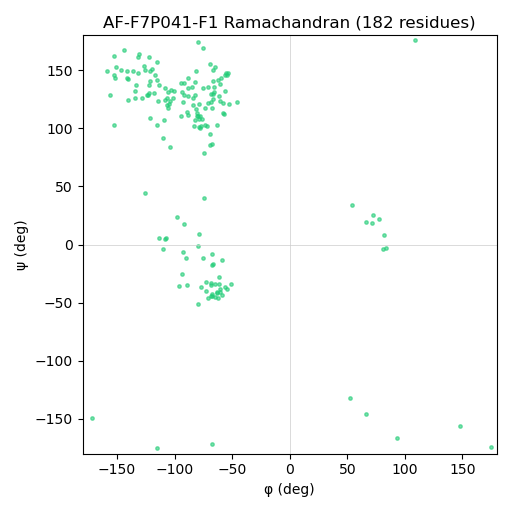M 854 N N . ASP A 1 110 ? -3.003 -16.621 -6.529 1.00 97.56 110 ASP A N 1
ATOM 855 C CA . ASP A 1 110 ? -3.580 -15.753 -7.553 1.00 97.56 110 ASP A CA 1
ATOM 856 C C . ASP A 1 110 ? -5.125 -15.751 -7.477 1.00 97.56 110 ASP A C 1
ATOM 858 O O . ASP A 1 110 ? -5.763 -16.810 -7.446 1.00 97.56 110 ASP A O 1
ATOM 862 N N . LEU A 1 111 ? -5.714 -14.555 -7.405 1.00 97.88 111 LEU A N 1
ATOM 863 C CA . LEU A 1 111 ? -7.155 -14.298 -7.362 1.00 97.88 111 LEU A CA 1
ATOM 864 C C . LEU A 1 111 ? -7.688 -13.568 -8.611 1.00 97.88 111 LEU A C 1
ATOM 866 O O . LEU A 1 111 ? -8.871 -13.225 -8.650 1.00 97.88 111 LEU A O 1
ATOM 870 N N . GLY A 1 112 ? -6.854 -13.354 -9.628 1.00 97.19 112 GLY A N 1
ATOM 871 C CA . GLY A 1 112 ? -7.217 -12.708 -10.887 1.00 97.19 112 GLY A CA 1
ATOM 872 C C . GLY A 1 112 ? -6.630 -11.308 -11.063 1.00 97.19 112 GLY A C 1
ATOM 873 O O . GLY A 1 112 ? -5.967 -10.753 -10.187 1.00 97.19 112 GLY A O 1
ATOM 874 N N . THR A 1 113 ? -6.872 -10.735 -12.240 1.00 98.38 113 THR A N 1
ATOM 875 C CA . THR A 1 113 ? -6.409 -9.395 -12.607 1.00 98.38 113 THR A CA 1
ATOM 876 C C . THR A 1 113 ? -7.492 -8.362 -12.318 1.00 98.38 113 THR A C 1
ATOM 878 O O . THR A 1 113 ? -8.662 -8.588 -12.624 1.00 98.38 113 THR A O 1
ATOM 881 N N . VAL A 1 114 ? -7.099 -7.207 -11.787 1.00 98.56 114 VAL A N 1
ATOM 882 C CA . VAL A 1 114 ? -7.981 -6.055 -11.569 1.00 98.56 114 VAL A CA 1
ATOM 883 C C . VAL A 1 114 ? -7.395 -4.797 -12.198 1.00 98.56 114 VAL A C 1
ATOM 885 O O . VAL A 1 114 ? -6.176 -4.654 -12.325 1.00 98.56 114 VAL A O 1
ATOM 888 N N . THR A 1 115 ? -8.263 -3.856 -12.560 1.00 98.69 115 THR A N 1
ATOM 889 C CA . THR A 1 115 ? -7.858 -2.494 -12.919 1.00 98.69 115 THR A CA 1
ATOM 890 C C . THR A 1 115 ? -7.931 -1.616 -11.677 1.00 98.69 115 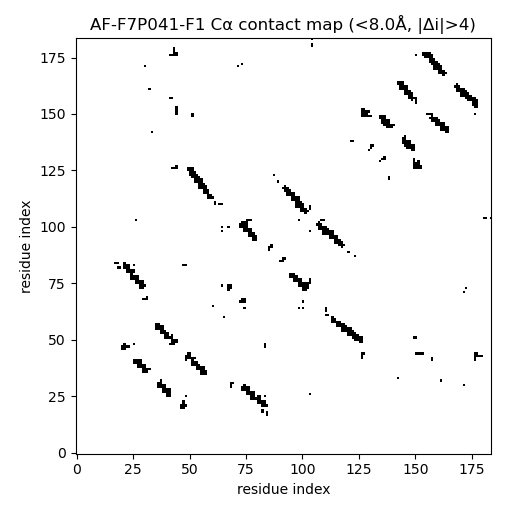THR A C 1
ATOM 892 O O . THR A 1 115 ? -8.979 -1.500 -11.038 1.00 98.69 115 THR A O 1
ATOM 895 N N . VAL A 1 116 ? -6.812 -0.991 -11.326 1.00 98.75 116 VAL A N 1
ATOM 896 C CA . VAL A 1 116 ? -6.691 -0.072 -10.195 1.00 98.75 116 VAL A CA 1
ATOM 897 C C . VAL A 1 116 ? -6.736 1.360 -10.716 1.00 98.75 116 VAL A C 1
ATOM 899 O O . VAL A 1 116 ? -6.040 1.709 -11.672 1.00 98.75 116 VAL A O 1
ATOM 902 N N . LEU A 1 117 ? -7.553 2.198 -10.085 1.00 98.75 117 LEU A N 1
A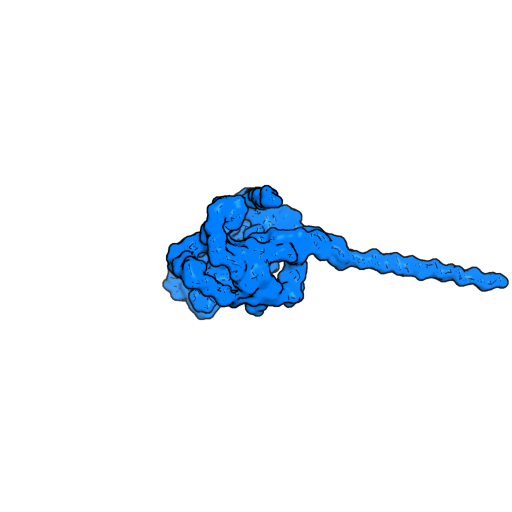TOM 903 C CA . LEU A 1 117 ? -7.627 3.638 -10.321 1.00 98.75 117 LEU A CA 1
ATOM 904 C C . LEU A 1 117 ? -7.016 4.369 -9.120 1.00 98.75 117 LEU A C 1
ATOM 906 O O . LEU A 1 117 ? -7.435 4.171 -7.979 1.00 98.75 117 LEU A O 1
ATOM 910 N N . VAL A 1 118 ? -6.023 5.217 -9.381 1.00 98.50 118 VAL A N 1
ATOM 911 C CA . VAL A 1 118 ? -5.349 6.042 -8.374 1.00 98.50 118 VAL A CA 1
ATOM 912 C C . VAL A 1 118 ? -6.193 7.284 -8.118 1.00 98.50 118 VAL A C 1
ATOM 914 O O . VAL A 1 118 ? -6.242 8.189 -8.952 1.00 98.50 118 VAL A O 1
ATOM 917 N N . GLN A 1 119 ? -6.842 7.328 -6.956 1.00 98.06 119 GLN A N 1
ATOM 918 C CA . GLN A 1 119 ? -7.672 8.460 -6.542 1.00 98.06 119 GLN A CA 1
ATOM 919 C C . GLN A 1 119 ? -6.794 9.592 -6.014 1.00 98.06 119 GLN A C 1
ATOM 921 O O . GLN A 1 119 ? -6.870 10.731 -6.474 1.00 98.06 119 GLN A O 1
ATOM 926 N N . GLN A 1 120 ? -5.906 9.259 -5.075 1.00 97.00 120 GLN A N 1
ATOM 927 C CA . GLN A 1 120 ? -5.060 10.234 -4.404 1.00 97.00 120 GLN A CA 1
ATOM 928 C C . GLN A 1 120 ? -3.747 9.602 -3.946 1.00 97.00 120 GLN A C 1
ATOM 930 O O . GLN A 1 120 ? -3.711 8.464 -3.485 1.00 97.00 120 GLN A O 1
ATOM 935 N N . LYS A 1 121 ? -2.658 10.371 -4.026 1.00 97.56 121 LYS A N 1
ATOM 936 C CA . LYS A 1 121 ? -1.389 10.033 -3.380 1.00 97.56 121 LYS A CA 1
ATOM 937 C C . LYS A 1 121 ? -1.393 10.612 -1.967 1.00 97.56 121 LYS A C 1
ATOM 939 O O . LYS A 1 121 ? -1.438 11.830 -1.811 1.00 97.56 121 LYS A O 1
ATOM 944 N N . LEU A 1 122 ? -1.391 9.740 -0.966 1.00 97.44 122 LEU A N 1
ATOM 945 C CA . LEU A 1 122 ? -1.451 10.104 0.451 1.00 97.44 122 LEU A CA 1
ATOM 946 C C . LEU A 1 122 ? -0.053 10.329 1.038 1.00 97.44 122 LEU A C 1
ATOM 948 O O . LEU A 1 122 ? 0.133 11.219 1.862 1.00 97.44 122 LEU A O 1
ATOM 952 N N . LEU A 1 123 ? 0.934 9.557 0.575 1.00 97.31 123 LEU A N 1
ATOM 953 C CA . LEU A 1 123 ? 2.335 9.667 0.979 1.00 97.31 123 LEU A CA 1
ATOM 954 C C . LEU A 1 123 ? 3.259 9.456 -0.222 1.00 97.31 123 LEU A C 1
ATOM 956 O O . LEU A 1 123 ? 2.982 8.625 -1.084 1.00 97.31 123 LEU A O 1
ATOM 960 N N . ASP A 1 124 ? 4.359 10.204 -0.252 1.00 96.31 124 ASP A N 1
ATOM 961 C CA . ASP A 1 124 ? 5.503 9.990 -1.143 1.00 96.31 124 ASP A CA 1
ATOM 962 C C . ASP A 1 124 ? 6.750 10.544 -0.458 1.00 96.31 124 ASP A C 1
ATOM 964 O O . ASP A 1 124 ? 6.928 11.764 -0.345 1.00 96.31 124 ASP A O 1
ATOM 968 N N . LYS A 1 125 ? 7.566 9.644 0.085 1.00 95.00 125 LYS A N 1
ATOM 969 C CA . LYS A 1 125 ? 8.800 9.978 0.795 1.00 95.00 125 LYS A CA 1
ATOM 970 C C . LYS A 1 125 ? 9.914 9.075 0.302 1.00 95.00 125 LYS A C 1
ATOM 972 O O . LYS A 1 125 ? 9.711 7.880 0.124 1.00 95.00 125 LYS A O 1
ATOM 977 N N . ALA A 1 126 ? 11.090 9.649 0.075 1.00 92.19 126 ALA A N 1
ATOM 978 C CA . ALA A 1 126 ? 12.278 8.846 -0.177 1.00 92.19 126 ALA A CA 1
ATOM 979 C C . ALA A 1 126 ? 12.576 7.978 1.054 1.00 92.19 126 ALA A C 1
ATOM 981 O O . ALA A 1 126 ? 12.420 8.442 2.187 1.00 92.19 126 ALA A O 1
ATOM 982 N N . VAL A 1 127 ? 13.020 6.741 0.840 1.00 89.56 127 VAL A N 1
ATOM 983 C CA . VAL A 1 127 ? 13.539 5.910 1.935 1.00 89.56 127 VAL A CA 1
ATOM 984 C C . VAL A 1 127 ? 14.754 6.609 2.560 1.00 89.56 127 VAL A C 1
ATOM 986 O O . VAL A 1 127 ? 15.563 7.214 1.857 1.00 89.56 127 VAL A O 1
ATOM 989 N N . GLY A 1 128 ? 14.851 6.586 3.890 1.00 86.81 128 GLY A N 1
ATOM 990 C CA . GLY A 1 128 ? 15.865 7.326 4.649 1.00 86.81 128 GLY A CA 1
ATOM 991 C C . GLY A 1 128 ? 15.503 8.787 4.933 1.00 86.81 128 GLY A C 1
ATOM 992 O O . GLY A 1 128 ? 16.246 9.477 5.632 1.00 86.81 128 GLY A O 1
ATOM 993 N N . ALA A 1 129 ? 14.360 9.280 4.442 1.00 85.00 129 ALA A N 1
ATOM 994 C CA . ALA A 1 129 ? 13.864 10.592 4.833 1.00 85.00 129 ALA A CA 1
ATOM 995 C C . ALA A 1 129 ? 13.460 10.609 6.316 1.00 85.00 129 ALA A C 1
ATOM 997 O O . ALA A 1 129 ? 12.841 9.679 6.832 1.00 85.00 129 ALA A O 1
ATOM 998 N N . VAL A 1 130 ? 13.763 11.712 7.000 1.00 74.69 130 VAL A N 1
ATOM 999 C CA . VAL A 1 130 ? 13.383 11.909 8.404 1.00 74.69 130 VAL A CA 1
ATOM 1000 C C . VAL A 1 130 ? 11.859 12.054 8.501 1.00 74.69 130 VAL A C 1
ATOM 1002 O O . VAL A 1 130 ? 11.268 12.911 7.840 1.00 74.69 130 VAL A O 1
ATOM 1005 N N . ALA A 1 131 ? 11.221 11.193 9.295 1.00 75.19 131 ALA A N 1
ATOM 1006 C CA . ALA A 1 131 ? 9.799 11.291 9.622 1.00 75.19 131 ALA A CA 1
ATOM 1007 C C . ALA A 1 131 ? 9.523 12.337 10.709 1.00 75.19 131 ALA A C 1
ATOM 1009 O O . ALA A 1 131 ? 10.438 12.910 11.299 1.00 75.19 131 ALA A O 1
ATOM 1010 N N . GLU A 1 132 ? 8.242 12.574 10.986 1.00 74.81 132 GLU A N 1
ATOM 1011 C CA . GLU A 1 132 ? 7.816 13.406 12.109 1.00 74.81 132 GLU A CA 1
ATOM 1012 C C . GLU A 1 132 ? 8.152 12.747 13.466 1.00 74.81 132 GLU A C 1
ATOM 1014 O O . GLU A 1 132 ? 8.846 11.728 13.556 1.00 74.81 132 GLU A O 1
ATOM 1019 N N . GLN A 1 133 ? 7.653 13.346 14.550 1.00 71.31 133 GLN A N 1
ATOM 1020 C CA . GLN A 1 133 ? 7.822 12.865 15.922 1.00 71.31 133 GLN A CA 1
ATOM 1021 C C . GLN A 1 133 ? 7.560 11.352 16.031 1.00 71.31 133 GLN A C 1
ATOM 1023 O O . GLN A 1 133 ? 6.480 10.865 15.700 1.00 71.31 133 GLN A O 1
ATOM 1028 N N . GLY A 1 134 ? 8.557 10.611 16.520 1.00 77.12 134 GLY A N 1
ATOM 1029 C CA . GLY A 1 134 ? 8.459 9.165 16.738 1.00 77.12 134 GLY A CA 1
ATOM 1030 C C . GLY A 1 134 ? 8.696 8.283 15.505 1.00 77.12 134 GLY A C 1
ATOM 1031 O O . GLY A 1 134 ? 8.502 7.075 15.607 1.00 77.12 134 GLY A O 1
ATOM 1032 N N . GLY A 1 135 ? 9.128 8.836 14.364 1.00 90.31 135 GLY A N 1
ATOM 1033 C CA . GLY A 1 135 ? 9.459 8.034 13.176 1.00 90.31 135 GLY A CA 1
ATOM 1034 C C . GLY A 1 135 ? 8.235 7.550 12.390 1.00 90.31 135 GLY A C 1
ATOM 1035 O O . GLY A 1 135 ? 8.321 6.564 11.659 1.00 90.31 135 GLY A O 1
ATOM 1036 N N . LEU A 1 136 ? 7.100 8.235 12.547 1.00 94.31 136 LEU A N 1
ATOM 1037 C CA . LEU A 1 136 ? 5.841 7.938 11.870 1.00 94.31 136 LEU A CA 1
ATOM 1038 C C . LEU A 1 136 ? 5.460 9.090 10.933 1.00 94.31 136 LEU A C 1
ATOM 1040 O O . LEU A 1 136 ? 5.616 10.262 11.278 1.00 94.31 136 LEU A O 1
ATOM 1044 N N . TYR A 1 137 ? 4.909 8.757 9.773 1.00 95.81 137 TYR A N 1
ATOM 1045 C CA . TYR A 1 137 ? 4.106 9.663 8.962 1.00 95.81 137 TYR A CA 1
ATOM 1046 C C . TYR A 1 137 ? 2.636 9.498 9.352 1.00 95.81 137 TYR A C 1
ATOM 1048 O O . TYR A 1 137 ? 2.121 8.379 9.383 1.00 95.81 137 TYR A O 1
ATOM 1056 N N . ARG A 1 138 ? 1.965 10.613 9.646 1.00 96.25 138 ARG A N 1
ATOM 1057 C CA . ARG A 1 138 ? 0.553 10.649 10.041 1.00 96.25 138 ARG A CA 1
ATOM 1058 C C . ARG A 1 138 ? -0.300 11.134 8.882 1.00 96.25 138 ARG A C 1
ATOM 1060 O O . ARG A 1 138 ? -0.068 12.217 8.349 1.00 96.25 138 ARG A O 1
ATOM 1067 N N . ILE A 1 139 ? -1.279 10.333 8.479 1.00 96.19 139 ILE A N 1
ATOM 1068 C CA . ILE A 1 139 ? -2.158 10.634 7.347 1.00 96.19 139 ILE A CA 1
ATOM 1069 C C . ILE A 1 139 ? -3.591 10.662 7.862 1.00 96.19 139 ILE A C 1
ATOM 1071 O O . ILE A 1 139 ? -4.157 9.621 8.191 1.00 96.19 139 ILE A O 1
ATOM 1075 N N . ALA A 1 140 ? -4.183 11.853 7.927 1.00 96.38 140 ALA A N 1
ATOM 1076 C CA . ALA A 1 140 ? -5.563 12.012 8.368 1.00 96.38 140 ALA A CA 1
ATOM 1077 C C . ALA A 1 140 ? -6.543 11.353 7.383 1.00 96.38 140 ALA A C 1
ATOM 1079 O O . ALA A 1 140 ? -6.487 11.601 6.177 1.00 96.38 140 ALA A O 1
ATOM 1080 N N . LEU A 1 141 ? -7.464 10.560 7.925 1.00 95.62 141 LEU A N 1
ATOM 1081 C CA . LEU A 1 141 ? -8.625 9.996 7.242 1.00 95.62 141 LEU A CA 1
ATOM 1082 C C . LEU A 1 141 ? -9.917 10.562 7.857 1.00 95.62 141 LEU A C 1
ATOM 1084 O O . LEU A 1 141 ? -9.894 11.460 8.705 1.00 95.62 141 LEU A O 1
ATOM 1088 N N . SER A 1 142 ? -11.076 10.075 7.412 1.00 93.31 142 SER A N 1
ATOM 1089 C CA . SER A 1 142 ? -12.361 10.643 7.828 1.00 93.31 142 SER A CA 1
ATOM 1090 C C . SER A 1 142 ? -12.713 10.291 9.282 1.00 93.31 142 SER A C 1
ATOM 1092 O O . SER A 1 142 ? -13.168 11.153 10.052 1.00 93.31 142 SER A O 1
ATOM 1094 N N . GLN A 1 143 ? -12.434 9.054 9.699 1.00 95.75 143 GLN A N 1
ATOM 1095 C CA . GLN A 1 143 ? -12.755 8.517 11.025 1.00 95.75 143 GLN A CA 1
ATOM 1096 C C . GLN A 1 143 ? -11.518 8.288 11.910 1.00 95.75 143 GLN A C 1
ATOM 1098 O O . GLN A 1 143 ? -11.667 7.991 13.097 1.00 95.75 143 GLN A O 1
ATOM 1103 N N . GLY A 1 144 ? -10.311 8.507 11.387 1.00 97.12 144 GLY A N 1
ATOM 1104 C CA . GLY A 1 144 ? -9.059 8.299 12.110 1.00 97.12 144 GLY A CA 1
ATOM 1105 C C . GLY A 1 144 ? -7.835 8.817 11.362 1.00 97.12 144 GLY A C 1
ATOM 1106 O O . GLY A 1 144 ? -7.914 9.786 10.610 1.00 97.12 144 GLY A O 1
ATOM 1107 N N . GLU A 1 145 ? -6.700 8.163 11.570 1.00 97.62 145 GLU A N 1
ATOM 1108 C CA . GLU A 1 145 ? -5.460 8.407 10.833 1.00 97.62 145 GLU A CA 1
ATOM 1109 C C . GLU A 1 145 ? -4.725 7.095 10.536 1.00 97.62 145 GLU A C 1
ATOM 1111 O O . GLU A 1 145 ? -4.800 6.136 11.307 1.00 97.62 145 GLU A O 1
ATOM 1116 N N . LEU A 1 146 ? -3.996 7.057 9.420 1.00 97.94 146 LEU A N 1
ATOM 1117 C CA . LEU A 1 146 ? -2.960 6.052 9.201 1.00 97.94 146 LEU A CA 1
ATOM 1118 C C . LEU A 1 146 ? -1.664 6.528 9.849 1.00 97.94 146 LEU A C 1
ATOM 1120 O O . LEU A 1 146 ? -1.253 7.677 9.670 1.00 97.94 146 LEU A O 1
ATOM 1124 N N . LEU A 1 147 ? -1.003 5.612 10.545 1.00 97.44 147 LEU A N 1
ATOM 1125 C CA . LEU A 1 147 ? 0.338 5.781 11.080 1.00 97.44 147 LEU A CA 1
ATOM 1126 C C . LEU A 1 147 ? 1.264 4.887 10.264 1.00 97.44 147 LEU A C 1
ATOM 1128 O O . LEU A 1 147 ? 1.215 3.665 10.380 1.00 97.44 147 LEU A O 1
ATOM 1132 N N . VAL A 1 148 ? 2.081 5.494 9.415 1.00 97.19 148 VAL A N 1
ATOM 1133 C CA . VAL A 1 148 ? 2.993 4.777 8.521 1.00 97.19 148 VAL A CA 1
ATOM 1134 C C . VAL A 1 148 ? 4.405 4.931 9.064 1.00 97.19 148 VAL A C 1
ATOM 1136 O O . VAL A 1 148 ? 4.906 6.052 9.156 1.00 97.19 148 VAL A O 1
ATOM 1139 N N . ARG A 1 149 ? 5.060 3.834 9.447 1.00 95.88 149 ARG A N 1
ATOM 1140 C CA . ARG A 1 149 ? 6.443 3.896 9.929 1.00 95.88 149 ARG A CA 1
ATOM 1141 C C . ARG A 1 149 ? 7.375 4.276 8.792 1.00 95.88 149 ARG A C 1
ATOM 1143 O O . ARG A 1 149 ? 7.339 3.663 7.730 1.00 95.88 149 ARG A O 1
ATOM 1150 N N . ALA A 1 150 ? 8.224 5.272 9.025 1.00 94.81 150 ALA A N 1
ATOM 1151 C CA . ALA A 1 150 ? 9.221 5.650 8.042 1.00 94.81 150 ALA A CA 1
ATOM 1152 C C . ALA A 1 150 ? 10.248 4.536 7.857 1.00 94.81 150 ALA A C 1
ATOM 1154 O O . ALA A 1 150 ? 10.855 4.061 8.820 1.00 94.81 150 ALA A O 1
ATOM 1155 N N . ILE A 1 151 ? 10.479 4.172 6.602 1.00 93.25 151 ILE A N 1
ATOM 1156 C CA . ILE A 1 151 ? 11.546 3.249 6.233 1.00 93.25 151 ILE A CA 1
ATOM 1157 C C . ILE A 1 151 ? 12.846 4.055 6.215 1.00 93.25 151 ILE A C 1
ATOM 1159 O O . ILE A 1 151 ? 13.035 4.933 5.372 1.00 93.25 151 ILE A O 1
ATOM 1163 N N . THR A 1 152 ? 13.732 3.797 7.177 1.00 90.38 152 THR A N 1
ATOM 1164 C CA . THR A 1 152 ? 14.965 4.579 7.370 1.00 90.38 152 THR A CA 1
ATOM 1165 C C . THR A 1 152 ? 16.167 4.043 6.592 1.00 90.38 152 THR A C 1
ATOM 1167 O O . THR A 1 152 ? 17.174 4.739 6.500 1.00 90.38 152 THR A O 1
ATOM 1170 N N 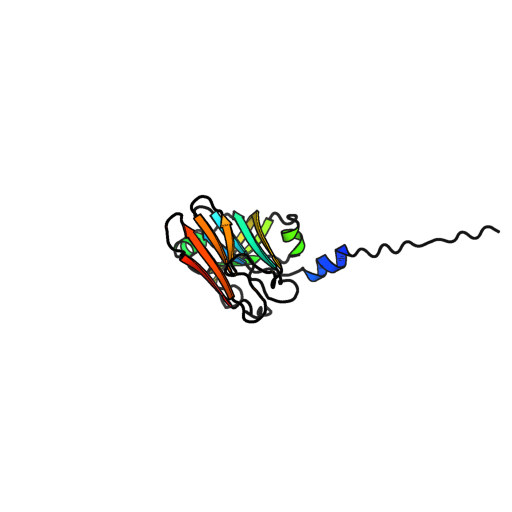. GLY A 1 153 ? 16.080 2.836 6.032 1.00 86.56 153 GLY A N 1
ATOM 1171 C CA . GLY A 1 153 ? 17.167 2.188 5.299 1.00 86.56 153 GLY A CA 1
ATOM 1172 C C . GLY A 1 153 ? 17.131 0.671 5.456 1.00 86.56 153 GLY A C 1
ATOM 1173 O O . GLY A 1 153 ? 16.079 0.111 5.760 1.00 86.56 153 GLY A O 1
ATOM 1174 N N . GLU A 1 154 ? 18.284 0.032 5.269 1.00 85.50 154 GLU A N 1
ATOM 1175 C CA . GLU A 1 154 ? 18.458 -1.399 5.538 1.00 85.50 154 GLU A CA 1
ATOM 1176 C C . GLU A 1 154 ? 18.163 -1.729 7.011 1.00 85.50 154 GLU A C 1
ATOM 1178 O O . GLU A 1 154 ? 18.461 -0.950 7.919 1.00 85.50 154 GLU A O 1
ATOM 1183 N N . GLY A 1 155 ? 17.565 -2.887 7.258 1.00 85.06 155 GLY A N 1
ATOM 1184 C CA . GLY A 1 155 ? 17.132 -3.365 8.571 1.00 85.06 155 GLY A CA 1
ATOM 1185 C C . GLY A 1 155 ? 15.795 -2.787 9.033 1.00 85.06 155 GLY A C 1
ATOM 1186 O O . GLY A 1 155 ? 15.315 -3.148 10.111 1.00 85.06 155 GLY A O 1
ATOM 1187 N N . ALA A 1 156 ? 15.196 -1.873 8.264 1.00 90.69 156 ALA A N 1
ATOM 1188 C CA . ALA A 1 156 ? 13.929 -1.253 8.620 1.00 90.69 156 ALA A CA 1
ATOM 1189 C C . ALA A 1 156 ? 12.742 -2.204 8.404 1.00 90.69 156 ALA A C 1
ATOM 1191 O O . ALA A 1 156 ? 12.836 -3.268 7.787 1.00 90.69 156 ALA A O 1
ATOM 1192 N N . VAL A 1 157 ? 11.588 -1.787 8.916 1.00 92.00 157 VAL A N 1
ATOM 1193 C CA . VAL A 1 157 ? 10.309 -2.466 8.706 1.00 92.00 157 VAL A CA 1
ATOM 1194 C C . VAL A 1 157 ? 9.363 -1.535 7.965 1.00 92.00 157 VAL A C 1
ATOM 1196 O O . VAL A 1 157 ? 9.389 -0.321 8.177 1.00 92.00 157 VAL A O 1
ATOM 1199 N N . ASP A 1 158 ? 8.530 -2.113 7.113 1.00 93.50 158 ASP A N 1
ATOM 1200 C CA . ASP A 1 158 ? 7.364 -1.452 6.549 1.00 93.50 158 ASP A CA 1
ATOM 1201 C C . ASP A 1 158 ? 6.163 -1.805 7.430 1.00 93.50 158 ASP A C 1
ATOM 1203 O O . ASP A 1 158 ? 5.759 -2.964 7.522 1.00 93.50 158 ASP A O 1
ATOM 1207 N N . GLU A 1 159 ? 5.646 -0.818 8.156 1.00 96.44 159 GLU A N 1
ATOM 1208 C CA . GLU A 1 159 ? 4.575 -0.996 9.135 1.00 96.44 159 GLU A CA 1
ATOM 1209 C C . GLU A 1 159 ? 3.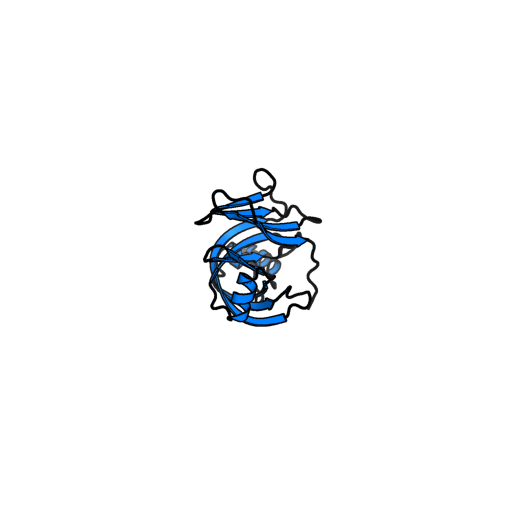522 0.092 8.950 1.00 96.44 159 GLU A C 1
ATOM 1211 O O . GLU A 1 159 ? 3.835 1.284 8.876 1.00 96.44 159 GLU A O 1
ATOM 1216 N N . ILE A 1 160 ? 2.260 -0.331 8.917 1.00 97.81 160 ILE A N 1
ATOM 1217 C CA . ILE A 1 160 ? 1.109 0.560 8.824 1.00 97.81 160 ILE A CA 1
ATOM 1218 C C . ILE A 1 160 ? 0.141 0.201 9.935 1.00 97.81 160 ILE A C 1
ATOM 1220 O O . ILE A 1 160 ? -0.299 -0.945 10.053 1.00 97.81 160 ILE A O 1
ATOM 1224 N N . LEU A 1 161 ? -0.227 1.206 10.718 1.00 97.69 161 LEU A N 1
ATOM 1225 C CA . LEU A 1 161 ? -1.288 1.123 11.706 1.00 97.69 161 LEU A CA 1
ATOM 1226 C C . LEU A 1 161 ? -2.431 2.060 11.323 1.00 97.69 161 LEU A C 1
ATOM 1228 O O . LEU A 1 161 ? -2.234 3.057 10.627 1.00 97.69 161 LEU A O 1
ATOM 1232 N N . TYR A 1 162 ? -3.620 1.762 11.823 1.00 98.06 162 TYR A N 1
ATOM 1233 C CA . TYR A 1 162 ? -4.762 2.660 11.782 1.00 98.06 162 TYR A CA 1
ATOM 1234 C C . TYR A 1 162 ? -5.201 3.008 13.195 1.00 98.06 162 TYR A C 1
ATOM 1236 O O . TYR A 1 162 ? -5.400 2.131 14.033 1.00 98.06 162 TYR A O 1
ATOM 1244 N N . GLN A 1 163 ? -5.366 4.300 13.451 1.00 97.94 163 GLN A N 1
ATOM 1245 C CA . GLN A 1 163 ? -5.863 4.810 14.716 1.00 97.94 163 GLN A CA 1
ATOM 1246 C C . GLN A 1 163 ? -7.207 5.503 14.496 1.00 97.94 163 GLN A C 1
ATOM 1248 O O . GLN A 1 163 ? -7.270 6.640 14.026 1.00 97.94 163 GLN A O 1
ATOM 1253 N N . ALA A 1 164 ? -8.296 4.823 14.858 1.00 97.62 164 ALA A N 1
ATOM 1254 C CA . ALA A 1 164 ? -9.619 5.438 14.885 1.00 97.62 164 ALA A CA 1
ATOM 1255 C C . ALA A 1 164 ? -9.698 6.514 15.984 1.00 97.62 164 ALA A C 1
ATOM 1257 O O . ALA A 1 164 ? -9.057 6.410 17.034 1.00 97.62 164 ALA A O 1
ATOM 1258 N N . LYS A 1 165 ? -10.525 7.545 15.775 1.00 95.50 165 LYS A N 1
ATOM 1259 C CA . LYS A 1 165 ? -10.726 8.630 16.752 1.00 95.50 165 LYS A CA 1
ATOM 1260 C C . LYS A 1 165 ? -11.100 8.078 18.134 1.00 95.50 165 LYS A C 1
ATOM 1262 O O . LYS A 1 165 ? -12.116 7.405 18.297 1.00 95.50 165 LYS A O 1
ATOM 1267 N N . GLY A 1 166 ? -10.284 8.403 19.139 1.00 94.00 166 GLY A N 1
ATOM 1268 C CA . GLY A 1 166 ? -10.499 7.982 20.528 1.00 94.00 166 GLY A CA 1
ATOM 1269 C C . GLY A 1 166 ? -10.257 6.490 20.791 1.00 94.00 166 GLY A C 1
ATOM 1270 O O . GLY A 1 166 ? -10.765 5.969 21.784 1.00 94.00 166 GLY A O 1
ATOM 1271 N N . LYS A 1 167 ? -9.530 5.796 19.908 1.00 96.12 167 LYS A N 1
ATOM 1272 C CA . LYS A 1 167 ? -9.136 4.390 20.057 1.00 96.12 167 LYS A CA 1
ATOM 1273 C C . LYS A 1 167 ? -7.616 4.244 20.004 1.00 96.12 167 LYS A C 1
ATOM 1275 O O . LYS A 1 167 ? -6.906 5.126 19.514 1.00 96.12 167 LYS A O 1
ATOM 1280 N N . ASP A 1 168 ? -7.136 3.114 20.508 1.00 96.88 168 ASP A N 1
ATOM 1281 C CA . ASP A 1 168 ? -5.747 2.706 20.331 1.00 96.88 168 ASP A CA 1
ATOM 1282 C C . ASP A 1 168 ? -5.483 2.328 18.868 1.00 96.88 168 ASP A C 1
ATOM 1284 O O . ASP A 1 168 ? -6.403 1.971 18.126 1.00 96.88 168 ASP A O 1
ATOM 1288 N N . ALA A 1 169 ? -4.222 2.439 18.450 1.00 96.94 169 ALA A N 1
ATOM 1289 C CA . ALA A 1 169 ? -3.812 2.079 17.100 1.00 96.94 169 ALA A CA 1
ATOM 1290 C C . ALA A 1 169 ? -3.850 0.556 16.902 1.00 96.94 169 ALA A C 1
ATOM 1292 O O . ALA A 1 169 ? -3.355 -0.206 17.731 1.00 96.94 169 ALA A O 1
ATOM 1293 N N . GLU A 1 170 ? -4.400 0.126 15.772 1.00 96.50 170 GLU A N 1
ATOM 1294 C CA . GLU A 1 170 ? -4.404 -1.261 15.327 1.00 96.50 170 GLU A CA 1
ATOM 1295 C C . GLU A 1 170 ? -3.402 -1.446 14.185 1.00 96.50 170 GLU A C 1
ATOM 1297 O O . GLU A 1 170 ? -3.413 -0.694 13.212 1.00 96.50 170 GLU A O 1
ATOM 1302 N N . GLN A 1 171 ? -2.551 -2.467 14.278 1.00 97.19 171 GLN A N 1
ATOM 1303 C CA . GLN A 1 171 ? -1.625 -2.822 13.207 1.00 97.19 171 GLN A CA 1
ATOM 1304 C C . GLN A 1 171 ? -2.388 -3.430 12.024 1.00 97.19 171 GLN A C 1
ATOM 1306 O O . GLN A 1 171 ? -3.060 -4.451 12.162 1.00 97.19 171 GLN A O 1
ATOM 1311 N N . LEU A 1 172 ? -2.256 -2.812 10.851 1.00 96.75 172 LEU A N 1
ATOM 1312 C CA . LEU A 1 172 ? -2.857 -3.287 9.604 1.00 96.75 172 LEU A CA 1
ATOM 1313 C C . LEU A 1 172 ? -1.883 -4.119 8.774 1.00 96.75 172 LEU A C 1
ATOM 1315 O O . LEU A 1 172 ? -2.287 -5.064 8.102 1.00 96.75 172 LEU A O 1
ATOM 1319 N N . TYR A 1 173 ? -0.604 -3.747 8.799 1.00 96.88 173 TYR A N 1
ATOM 1320 C CA . TYR A 1 173 ? 0.440 -4.380 8.007 1.00 96.88 173 TYR A CA 1
ATOM 1321 C C . TYR A 1 173 ? 1.799 -4.248 8.692 1.00 96.88 173 TYR A C 1
ATOM 1323 O O . TYR A 1 173 ? 2.069 -3.243 9.348 1.00 96.88 173 TYR A O 1
ATOM 1331 N N . PHE A 1 174 ? 2.635 -5.274 8.538 1.00 95.19 174 PHE A N 1
ATOM 1332 C CA . PHE A 1 174 ? 4.007 -5.306 9.028 1.00 95.19 174 PHE A CA 1
ATOM 1333 C C . PHE A 1 174 ? 4.833 -6.295 8.211 1.00 95.19 174 PHE A C 1
ATOM 1335 O O . PHE A 1 174 ? 4.462 -7.466 8.093 1.00 95.19 174 PHE A O 1
ATOM 1342 N N . GLU A 1 175 ? 5.979 -5.845 7.717 1.00 91.44 175 GLU A N 1
ATOM 1343 C CA . GLU A 1 175 ? 6.993 -6.686 7.090 1.00 91.44 175 GLU A CA 1
ATOM 1344 C C . GLU A 1 175 ? 8.389 -6.065 7.248 1.00 91.44 175 GLU A C 1
ATOM 1346 O O . GLU A 1 175 ? 8.528 -4.877 7.531 1.00 91.44 175 GLU A O 1
ATOM 1351 N N . SER A 1 176 ? 9.449 -6.853 7.057 1.00 88.88 176 SER A N 1
ATOM 1352 C CA . SER A 1 176 ? 10.787 -6.291 6.844 1.00 88.88 176 SER A CA 1
ATOM 1353 C C . SER A 1 176 ? 10.825 -5.527 5.518 1.00 88.88 176 SER A C 1
ATOM 1355 O O . SER A 1 176 ? 10.346 -6.033 4.507 1.00 88.88 176 SER A O 1
ATOM 1357 N N . ALA A 1 177 ? 11.426 -4.336 5.507 1.00 84.56 177 ALA A N 1
ATOM 1358 C CA . ALA A 1 177 ? 11.636 -3.559 4.285 1.00 84.56 177 ALA A CA 1
ATOM 1359 C C . ALA A 1 177 ? 12.780 -4.121 3.414 1.00 84.56 177 ALA A C 1
ATOM 1361 O O . ALA A 1 177 ? 12.912 -3.748 2.252 1.00 84.56 177 ALA A O 1
ATOM 1362 N N . ASP A 1 178 ? 13.581 -5.051 3.945 1.00 79.50 178 ASP A N 1
ATOM 1363 C CA . ASP A 1 178 ? 14.697 -5.685 3.233 1.00 79.50 178 ASP A CA 1
ATOM 1364 C C . ASP A 1 178 ? 14.293 -6.974 2.520 1.00 79.50 178 ASP A C 1
ATOM 1366 O O . ASP A 1 178 ? 15.152 -7.807 2.209 1.00 79.50 178 ASP A O 1
ATOM 1370 N N . PHE A 1 179 ? 12.997 -7.203 2.297 1.00 71.06 179 PHE A N 1
ATOM 1371 C CA . PHE A 1 179 ? 12.584 -8.369 1.533 1.00 71.06 179 PHE A CA 1
ATOM 1372 C C . PHE A 1 179 ? 13.265 -8.282 0.157 1.00 71.06 179 PHE A C 1
ATOM 1374 O O . PHE A 1 179 ? 13.057 -7.347 -0.612 1.00 71.06 179 PHE A O 1
ATOM 1381 N N . ALA A 1 180 ? 14.182 -9.210 -0.122 1.00 61.34 180 ALA A N 1
ATOM 1382 C CA . ALA A 1 180 ? 14.837 -9.251 -1.416 1.00 61.34 180 ALA A CA 1
ATOM 1383 C C . ALA A 1 180 ? 13.765 -9.648 -2.438 1.00 61.34 180 ALA A C 1
ATOM 1385 O O . ALA A 1 180 ? 13.225 -10.755 -2.303 1.00 61.34 180 ALA A O 1
ATOM 1386 N N . PRO A 1 181 ? 13.441 -8.792 -3.427 1.00 61.81 181 PRO A N 1
ATOM 1387 C CA . PRO A 1 181 ? 12.483 -9.170 -4.446 1.00 61.81 181 PRO A CA 1
ATOM 1388 C C . PRO A 1 181 ? 13.001 -10.427 -5.135 1.00 61.81 181 PRO A C 1
ATOM 1390 O O . PRO A 1 181 ? 14.139 -10.469 -5.619 1.00 61.81 181 PRO A O 1
ATOM 1393 N N . GLN A 1 182 ? 12.206 -11.495 -5.101 1.00 57.44 182 GLN A N 1
ATOM 1394 C CA . GLN A 1 182 ? 12.593 -12.729 -5.767 1.00 57.44 182 GLN A CA 1
ATOM 1395 C C . GLN A 1 182 ? 12.428 -12.497 -7.262 1.00 57.44 182 GLN A C 1
ATOM 1397 O O . GLN A 1 182 ? 11.325 -12.229 -7.734 1.00 57.44 182 GLN A O 1
ATOM 1402 N N . ALA A 1 183 ? 13.531 -12.583 -8.006 1.00 48.81 183 ALA A N 1
ATOM 1403 C CA . ALA A 1 183 ? 13.474 -12.544 -9.458 1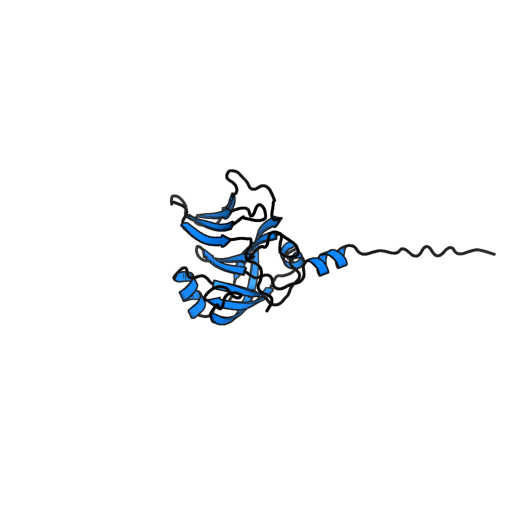.00 48.81 183 ALA A CA 1
ATOM 1404 C C . ALA A 1 183 ? 12.545 -13.670 -9.938 1.00 48.81 183 ALA A C 1
ATOM 1406 O O . ALA A 1 183 ? 12.858 -14.849 -9.755 1.00 48.81 183 ALA A O 1
ATOM 1407 N N . LYS A 1 184 ? 11.393 -13.290 -10.495 1.00 49.16 184 LYS A N 1
ATOM 1408 C CA . LYS A 1 184 ? 10.555 -14.180 -11.297 1.00 49.16 184 LYS A CA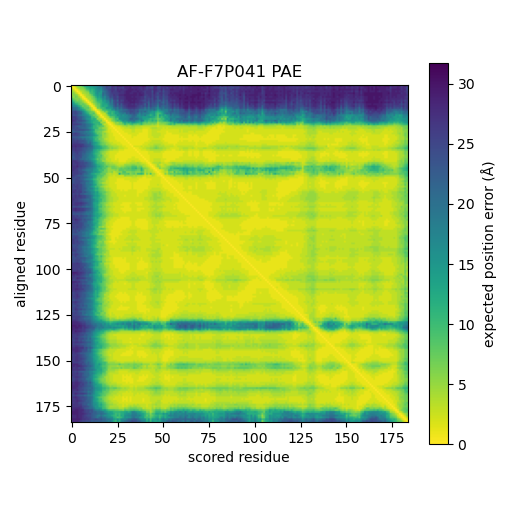 1
ATOM 1409 C C . LYS A 1 184 ? 11.157 -14.349 -12.687 1.00 49.16 184 LYS A C 1
ATOM 1411 O O . LYS A 1 184 ? 11.702 -13.352 -13.216 1.00 49.16 184 LYS A O 1
#